Protein AF-A0A821RHJ8-F1 (afdb_monomer_lite)

Sequence (245 aa):
IKQLELPQCSIRGVELNIQFLALKCVNLEHNQLTNFSGLIHLPNLKILCLNYNRIESILYRPSRPRVDNRGKPIIENVDNRVVLENLEVLHLAYNNITDLIGLQLNKIPSLRSLFLQGNEITKIEGLEALRNLRELVLDKNKIRVITETSFFFQTNLVELHLEENRIRELSYFDRMIKLEKLFLGSNKVQEISEIEKLTPLICLGELSLINNPVSRKTIYRFFITYRLPQIQILDEQLITEEDRF

pLDDT: mean 92.44, std 10.2, range [47.5, 98.88]

Radius of gyration: 20.26 Å; chains: 1; bounding box: 67×27×54 Å

Structure (mmCIF, N/CA/C/O backbone):
data_AF-A0A821RHJ8-F1
#
_entry.id   AF-A0A821RHJ8-F1
#
loop_
_atom_site.group_PDB
_atom_site.id
_atom_site.type_symbol
_atom_site.label_atom_id
_atom_site.label_alt_id
_atom_site.label_comp_id
_atom_site.label_asym_id
_atom_site.label_entity_id
_atom_site.label_seq_id
_atom_site.pdbx_PDB_ins_code
_atom_site.Cartn_x
_atom_site.Cartn_y
_atom_site.Cartn_z
_atom_site.occupancy
_atom_site.B_iso_or_equiv
_atom_site.auth_seq_id
_atom_site.auth_comp_id
_atom_site.auth_asym_id
_atom_site.auth_atom_id
_atom_site.pdbx_PDB_model_num
ATOM 1 N N . ILE A 1 1 ? 1.676 7.547 -29.989 1.00 81.12 1 ILE A N 1
ATOM 2 C CA . ILE A 1 1 ? 0.884 6.642 -29.117 1.00 81.12 1 ILE A CA 1
ATOM 3 C C . ILE A 1 1 ? 0.980 7.140 -27.671 1.00 81.12 1 ILE A C 1
ATOM 5 O O . ILE A 1 1 ? 2.055 7.579 -27.283 1.00 81.12 1 ILE A O 1
ATOM 9 N N . LYS A 1 2 ? -0.131 7.174 -26.915 1.00 92.19 2 LYS A N 1
ATOM 10 C CA . LYS A 1 2 ? -0.164 7.643 -25.507 1.00 92.19 2 LYS A CA 1
ATOM 11 C C . LYS A 1 2 ? -0.354 6.511 -24.490 1.00 92.19 2 LYS A C 1
ATOM 13 O O . LYS A 1 2 ? -0.076 6.712 -23.312 1.00 92.19 2 LYS A O 1
ATOM 18 N N . GLN A 1 3 ? -0.828 5.355 -24.936 1.00 94.94 3 GLN A N 1
ATOM 19 C CA . GLN A 1 3 ? -1.100 4.183 -24.108 1.00 94.94 3 GLN A CA 1
ATOM 20 C C . GLN A 1 3 ? -0.581 2.953 -24.842 1.00 94.94 3 GLN A C 1
ATOM 22 O O . GLN A 1 3 ? -0.775 2.873 -26.053 1.00 94.94 3 GLN A O 1
ATOM 27 N N . LEU A 1 4 ? 0.082 2.044 -24.136 1.00 94.75 4 LEU A N 1
ATOM 28 C CA . LEU A 1 4 ? 0.572 0.774 -24.667 1.00 94.75 4 LEU A CA 1
ATOM 29 C C . LEU A 1 4 ? -0.050 -0.365 -23.861 1.00 94.75 4 LEU A C 1
ATOM 31 O O . LEU A 1 4 ? 0.140 -0.416 -22.651 1.00 94.75 4 LEU A O 1
ATOM 35 N N . GLU A 1 5 ? -0.741 -1.274 -24.541 1.00 96.25 5 GLU A N 1
ATOM 36 C CA . GLU A 1 5 ? -1.424 -2.420 -23.937 1.00 96.25 5 GLU A CA 1
ATOM 37 C C . GLU A 1 5 ? -0.809 -3.709 -24.486 1.00 96.25 5 GLU A C 1
ATOM 39 O O . GLU A 1 5 ? -0.948 -4.004 -25.674 1.00 96.25 5 GLU A O 1
ATOM 44 N N . LEU A 1 6 ? -0.098 -4.455 -23.640 1.00 94.19 6 LEU A N 1
ATOM 45 C CA . LEU A 1 6 ? 0.507 -5.748 -23.982 1.00 94.19 6 LEU A CA 1
ATOM 46 C C . LEU A 1 6 ? 0.298 -6.796 -22.864 1.00 94.19 6 LEU A C 1
ATOM 48 O O . LEU A 1 6 ? 1.273 -7.393 -22.385 1.00 94.19 6 LEU A O 1
ATOM 52 N N . PRO A 1 7 ? -0.948 -7.032 -22.407 1.00 94.38 7 PRO A N 1
ATOM 53 C CA . PRO A 1 7 ? -1.205 -8.050 -21.400 1.00 94.38 7 PRO A CA 1
ATOM 54 C C . PRO A 1 7 ? -1.029 -9.463 -21.975 1.00 94.38 7 PRO A C 1
ATOM 56 O O . PRO A 1 7 ? -1.243 -9.690 -23.167 1.00 94.38 7 PRO A O 1
ATOM 59 N N . GLN A 1 8 ? -0.667 -10.431 -21.128 1.00 94.38 8 GLN A N 1
ATOM 60 C CA . GLN A 1 8 ? -0.671 -11.870 -21.470 1.00 94.38 8 GLN A CA 1
ATOM 61 C C . GLN A 1 8 ? 0.219 -12.266 -22.666 1.00 94.38 8 GLN A C 1
ATOM 63 O O . GLN A 1 8 ? -0.003 -13.283 -23.321 1.00 94.38 8 GLN A O 1
ATOM 68 N N . CYS A 1 9 ? 1.273 -11.498 -22.939 1.00 94.06 9 CYS A N 1
ATOM 69 C CA . CYS A 1 9 ? 2.157 -11.702 -24.089 1.00 94.06 9 CYS A CA 1
ATOM 70 C C . CYS A 1 9 ? 3.394 -12.567 -23.773 1.00 94.06 9 CYS A C 1
ATOM 72 O O . CYS A 1 9 ? 4.264 -12.740 -24.624 1.00 94.06 9 CYS A O 1
ATOM 74 N N . SER A 1 10 ? 3.500 -13.117 -22.555 1.00 94.75 10 SER A N 1
ATOM 75 C CA . SER A 1 10 ? 4.669 -13.884 -22.081 1.00 94.75 10 SER A CA 1
ATOM 76 C C . SER A 1 10 ? 6.002 -13.116 -22.162 1.00 94.75 10 SER A C 1
ATOM 78 O O . SER A 1 10 ? 7.073 -13.715 -22.295 1.00 94.75 10 SER A O 1
ATOM 80 N N . ILE A 1 11 ? 5.947 -11.785 -22.061 1.00 94.00 11 ILE A N 1
ATOM 81 C CA . ILE A 1 11 ? 7.106 -10.891 -22.150 1.00 94.00 11 ILE A CA 1
ATOM 82 C C . ILE A 1 11 ? 8.024 -11.115 -20.941 1.00 94.00 11 ILE A C 1
ATOM 84 O O . ILE A 1 11 ? 7.567 -11.119 -19.801 1.00 94.00 11 ILE A O 1
ATOM 88 N N . ARG A 1 12 ? 9.330 -11.284 -21.185 1.00 93.50 12 ARG A N 1
ATOM 89 C CA . ARG A 1 12 ? 10.357 -11.468 -20.133 1.00 93.50 12 ARG A CA 1
ATOM 90 C C . ARG A 1 12 ? 11.238 -10.243 -19.902 1.00 93.50 12 ARG A C 1
ATOM 92 O O . ARG A 1 12 ? 11.881 -10.137 -18.864 1.00 93.50 12 ARG A O 1
ATOM 99 N N . GLY A 1 13 ? 11.259 -9.326 -20.860 1.00 90.50 13 GLY A N 1
ATOM 100 C CA . GLY A 1 13 ? 11.984 -8.067 -20.788 1.00 90.50 13 GLY A CA 1
ATOM 101 C C . GLY A 1 13 ? 11.319 -7.045 -21.695 1.00 90.50 13 GLY A C 1
ATOM 102 O O . GLY A 1 13 ? 10.695 -7.409 -22.691 1.00 90.50 13 GLY A O 1
ATOM 103 N N . VAL A 1 14 ? 11.432 -5.774 -21.332 1.00 89.69 14 VAL A N 1
ATOM 104 C CA . VAL A 1 14 ? 10.868 -4.668 -22.099 1.00 89.69 14 VAL A CA 1
ATOM 105 C C . VAL A 1 14 ? 11.940 -3.610 -22.296 1.00 89.69 14 VAL A C 1
ATOM 107 O O . VAL A 1 14 ? 12.555 -3.176 -21.328 1.00 89.69 14 VAL A O 1
ATOM 110 N N . GLU A 1 15 ? 12.153 -3.205 -23.545 1.00 89.25 15 GLU A N 1
ATOM 111 C CA . GLU A 1 15 ? 13.037 -2.105 -23.929 1.00 89.25 15 GLU A CA 1
ATOM 112 C C . GLU A 1 15 ? 12.283 -1.209 -24.910 1.00 89.25 15 GLU A C 1
ATOM 114 O O . GLU A 1 15 ? 12.017 -1.598 -26.049 1.00 89.25 15 GLU A O 1
ATOM 119 N N . LEU A 1 16 ? 11.890 -0.014 -24.459 1.00 86.38 16 LEU A N 1
ATOM 120 C CA . LEU A 1 16 ? 11.209 0.964 -25.307 1.00 86.38 16 LEU A CA 1
ATOM 121 C C . LEU A 1 16 ? 12.171 2.092 -25.679 1.00 86.38 16 LEU A C 1
ATOM 123 O O . LEU A 1 16 ? 12.843 2.673 -24.829 1.00 86.38 16 LEU A O 1
ATOM 127 N N . ASN A 1 17 ? 12.235 2.399 -26.973 1.00 79.75 17 ASN A N 1
ATOM 128 C CA . ASN A 1 17 ? 13.118 3.429 -27.513 1.00 79.75 17 ASN A CA 1
ATOM 129 C C . ASN A 1 17 ? 12.462 4.829 -27.502 1.00 79.75 17 ASN A C 1
ATOM 131 O O . ASN A 1 17 ? 11.319 5.025 -27.081 1.00 79.75 17 ASN A O 1
ATOM 135 N N . ILE A 1 18 ? 13.184 5.818 -28.034 1.00 77.50 18 ILE A N 1
ATOM 136 C CA . ILE A 1 18 ? 12.768 7.230 -28.100 1.00 77.50 18 ILE A CA 1
ATOM 137 C C . ILE A 1 18 ? 11.458 7.494 -28.869 1.00 77.50 18 ILE A C 1
ATOM 139 O O . ILE A 1 18 ? 10.901 8.584 -28.773 1.00 77.50 18 ILE A O 1
ATOM 143 N N . GLN A 1 19 ? 10.919 6.531 -29.621 1.00 85.25 19 GLN A N 1
ATOM 144 C CA . GLN A 1 19 ? 9.646 6.709 -30.333 1.00 85.25 19 GLN A CA 1
ATOM 145 C C . GLN A 1 19 ? 8.437 6.691 -29.380 1.00 85.25 19 GLN A C 1
ATOM 147 O O . GLN A 1 19 ? 7.341 7.121 -29.745 1.00 85.25 19 GLN A O 1
ATOM 152 N N . PHE A 1 20 ? 8.638 6.248 -28.136 1.00 88.38 20 PHE A N 1
ATOM 153 C CA . PHE A 1 20 ? 7.589 6.072 -27.134 1.00 88.38 20 PHE A CA 1
ATOM 154 C C . PHE A 1 20 ? 7.551 7.178 -26.067 1.00 88.38 20 PHE A C 1
ATOM 156 O O . PHE A 1 20 ? 6.817 7.060 -25.090 1.00 88.38 20 PHE A O 1
ATOM 163 N N . LEU A 1 21 ? 8.266 8.295 -26.258 1.00 90.00 21 LEU A N 1
ATOM 164 C CA . LEU A 1 21 ? 8.340 9.401 -25.282 1.00 90.00 21 LEU A CA 1
ATOM 165 C C . LEU A 1 21 ? 6.978 10.028 -24.931 1.00 90.00 21 LEU A C 1
ATOM 167 O O . LEU A 1 21 ? 6.843 10.666 -23.888 1.00 90.00 21 LEU A O 1
ATOM 171 N N . ALA A 1 22 ? 5.966 9.860 -25.787 1.00 93.50 22 ALA A N 1
ATOM 172 C CA . ALA A 1 22 ? 4.606 10.352 -25.562 1.00 93.50 22 ALA A CA 1
ATOM 173 C C . ALA A 1 22 ? 3.724 9.411 -24.713 1.00 93.50 22 ALA A C 1
ATOM 175 O O . ALA A 1 22 ? 2.574 9.767 -24.427 1.00 93.50 22 ALA A O 1
ATOM 176 N N . LEU A 1 23 ? 4.219 8.223 -24.338 1.00 95.81 23 LEU A N 1
ATOM 177 C CA . LEU A 1 23 ? 3.479 7.278 -23.503 1.00 95.81 23 LEU A CA 1
ATOM 178 C C . LEU A 1 23 ? 3.217 7.859 -22.113 1.00 95.81 23 LEU A C 1
ATOM 180 O O . LEU A 1 23 ? 4.099 8.431 -21.479 1.00 95.81 23 LEU A O 1
ATOM 184 N N . LYS A 1 24 ? 1.981 7.670 -21.655 1.00 96.94 24 LYS A N 1
ATOM 185 C CA . LYS A 1 24 ? 1.494 8.039 -20.324 1.00 96.94 24 LYS A CA 1
ATOM 186 C C . LYS A 1 24 ? 1.009 6.833 -19.530 1.00 96.94 24 LYS A C 1
ATOM 188 O O . LYS A 1 24 ? 1.090 6.860 -18.308 1.00 96.94 24 LYS A O 1
ATOM 193 N N . CYS A 1 25 ? 0.515 5.806 -20.215 1.00 97.69 25 CYS A N 1
ATOM 194 C CA . CYS A 1 25 ? 0.067 4.556 -19.614 1.00 97.69 25 CYS A CA 1
ATOM 195 C C . CYS A 1 25 ? 0.760 3.384 -20.306 1.00 97.69 25 CYS A C 1
ATOM 197 O O . CYS A 1 25 ? 0.839 3.362 -21.540 1.00 97.69 25 CYS A O 1
ATOM 199 N N . VAL A 1 26 ? 1.247 2.429 -19.524 1.00 97.50 26 VAL A N 1
ATOM 200 C CA . VAL A 1 26 ? 1.775 1.158 -20.018 1.00 97.50 26 VAL A CA 1
ATOM 201 C C . VAL A 1 26 ? 1.150 0.040 -19.199 1.00 97.50 26 VAL A C 1
ATOM 203 O O . VAL A 1 26 ? 1.321 -0.005 -17.982 1.00 97.50 26 VAL A O 1
ATOM 206 N N . ASN A 1 27 ? 0.464 -0.870 -19.877 1.00 97.81 27 ASN A N 1
ATOM 207 C CA . ASN A 1 27 ? -0.069 -2.086 -19.298 1.00 97.81 27 ASN A CA 1
ATOM 208 C C . ASN A 1 27 ? 0.721 -3.296 -19.803 1.00 97.81 27 ASN A C 1
ATOM 210 O O . ASN A 1 27 ? 0.732 -3.609 -20.996 1.00 97.81 27 ASN A O 1
ATOM 214 N N . LEU A 1 28 ? 1.389 -3.963 -18.868 1.00 97.25 28 LEU A N 1
ATOM 215 C CA . LEU A 1 28 ? 2.193 -5.163 -19.071 1.00 97.25 28 LEU A CA 1
ATOM 216 C C . LEU A 1 28 ? 1.756 -6.274 -18.106 1.00 97.25 28 LEU A C 1
ATOM 218 O O . LEU A 1 28 ? 2.570 -7.110 -17.705 1.00 97.25 28 LEU A O 1
ATOM 222 N N . GLU A 1 29 ? 0.481 -6.299 -17.725 1.00 97.69 29 GLU A N 1
ATOM 223 C CA . GLU A 1 29 ? -0.069 -7.317 -16.832 1.00 97.69 29 GLU A CA 1
ATOM 224 C C . GLU A 1 29 ? 0.050 -8.742 -17.395 1.00 97.69 29 GLU A C 1
ATOM 226 O O . GLU A 1 29 ? 0.074 -8.963 -18.608 1.00 97.69 29 GLU A O 1
ATOM 231 N N . HIS A 1 30 ? 0.101 -9.736 -16.506 1.00 97.81 30 HIS A N 1
ATOM 232 C CA . HIS A 1 30 ? 0.172 -11.156 -16.868 1.00 97.81 30 HIS A CA 1
ATOM 233 C C . HIS A 1 30 ? 1.347 -11.500 -17.802 1.00 97.81 30 HIS A C 1
ATOM 235 O O . HIS A 1 30 ? 1.208 -12.263 -18.761 1.00 97.81 30 HIS A O 1
ATOM 241 N N . ASN A 1 31 ? 2.520 -10.936 -17.531 1.00 97.50 31 ASN A N 1
ATOM 242 C CA . ASN A 1 31 ? 3.756 -11.265 -18.234 1.00 97.50 31 ASN A CA 1
ATOM 243 C C . ASN A 1 31 ? 4.731 -11.990 -17.287 1.00 97.50 31 ASN A C 1
ATOM 245 O O . ASN A 1 31 ? 4.344 -12.553 -16.267 1.00 97.50 31 ASN A O 1
ATOM 249 N N . GLN A 1 32 ? 6.001 -12.086 -17.669 1.00 96.56 32 GLN A N 1
ATOM 250 C CA . GLN A 1 32 ? 7.048 -12.783 -16.917 1.00 96.56 32 GLN A CA 1
ATOM 251 C C . GLN A 1 32 ? 8.224 -11.839 -16.625 1.00 96.56 32 GLN A C 1
ATOM 253 O O . GLN A 1 32 ? 9.380 -12.268 -16.601 1.00 96.56 32 GLN A O 1
ATOM 258 N N . LEU A 1 33 ? 7.939 -10.544 -16.459 1.00 95.56 33 LEU A N 1
ATOM 259 C CA . LEU A 1 33 ? 8.942 -9.529 -16.156 1.00 95.56 33 LEU A CA 1
ATOM 260 C C . LEU A 1 33 ? 9.466 -9.719 -14.733 1.00 95.56 33 LEU A C 1
ATOM 262 O O . LEU A 1 33 ? 8.682 -9.915 -13.807 1.00 95.56 33 LEU A O 1
ATOM 266 N N . THR A 1 34 ? 10.781 -9.598 -14.561 1.00 93.56 34 THR A N 1
ATOM 267 C CA . THR A 1 34 ? 11.428 -9.541 -13.236 1.00 93.56 34 THR A CA 1
ATOM 268 C C . THR A 1 34 ? 11.829 -8.128 -12.827 1.00 93.56 34 THR A C 1
ATOM 270 O O . THR A 1 34 ? 12.087 -7.848 -11.662 1.00 93.56 34 THR A O 1
ATOM 273 N N . ASN A 1 35 ? 11.880 -7.218 -13.795 1.00 92.62 35 ASN A N 1
ATOM 274 C CA . ASN A 1 35 ? 12.156 -5.802 -13.618 1.00 92.62 35 ASN A CA 1
ATOM 275 C C . ASN A 1 35 ? 11.563 -5.024 -14.800 1.00 92.62 35 ASN A C 1
ATOM 277 O O . ASN A 1 35 ? 11.142 -5.617 -15.796 1.00 92.62 35 ASN A O 1
ATOM 281 N N . PHE A 1 36 ? 11.568 -3.699 -14.710 1.00 93.69 36 PHE A N 1
ATOM 282 C CA . PHE A 1 36 ? 11.074 -2.811 -15.768 1.00 93.69 36 PHE A CA 1
ATOM 283 C C . PHE A 1 36 ? 12.088 -1.712 -16.113 1.00 93.69 36 PHE A C 1
ATOM 285 O O . PHE A 1 36 ? 11.733 -0.582 -16.453 1.00 93.69 36 PHE A O 1
ATOM 292 N N . SER A 1 37 ? 13.375 -2.063 -16.057 1.00 91.38 37 SER A N 1
ATOM 293 C CA . SER A 1 37 ? 14.486 -1.136 -16.291 1.00 91.38 37 SER A CA 1
ATOM 294 C C . SER A 1 37 ? 14.455 -0.481 -17.674 1.00 91.38 37 SER A C 1
ATOM 296 O O . SER A 1 37 ? 14.765 0.699 -17.787 1.00 91.38 37 SER A O 1
ATOM 298 N N . GLY A 1 38 ? 13.995 -1.170 -18.721 1.00 89.56 38 GLY A N 1
ATOM 299 C CA . GLY A 1 38 ? 13.888 -0.579 -20.060 1.00 89.56 38 GLY A CA 1
ATOM 300 C C . GLY A 1 38 ? 12.712 0.388 -20.255 1.00 89.56 38 GLY A C 1
ATOM 301 O O . GLY A 1 38 ? 12.513 0.878 -21.366 1.00 89.56 38 G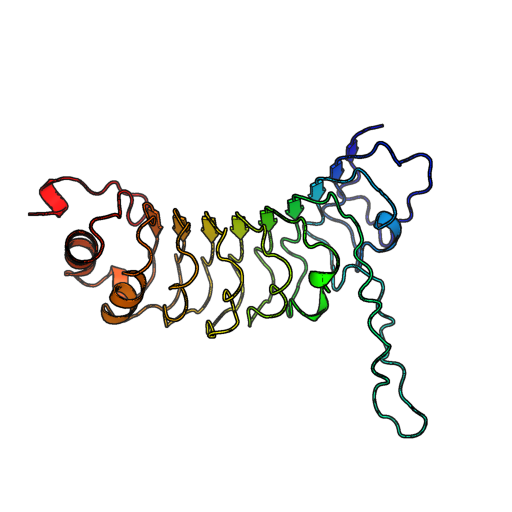LY A O 1
ATOM 302 N N . LEU A 1 39 ? 11.947 0.698 -19.197 1.00 92.50 39 LEU A N 1
ATOM 303 C CA . LEU A 1 39 ? 10.926 1.755 -19.192 1.00 92.50 39 LEU A CA 1
ATOM 304 C C . LEU A 1 39 ? 11.399 3.051 -18.519 1.00 92.50 39 LEU A C 1
ATOM 306 O O . LEU A 1 39 ? 10.746 4.080 -18.672 1.00 92.50 39 LEU A O 1
ATOM 310 N N . ILE A 1 40 ? 12.526 3.038 -17.796 1.00 90.38 40 ILE A N 1
ATOM 311 C CA . ILE A 1 40 ? 12.937 4.144 -16.907 1.00 90.38 40 ILE A CA 1
ATOM 312 C C . ILE A 1 40 ? 13.184 5.474 -17.629 1.00 90.38 40 ILE A C 1
ATOM 314 O O . ILE A 1 40 ? 13.182 6.532 -17.002 1.00 90.38 40 ILE A O 1
ATOM 318 N N . HIS A 1 41 ? 13.407 5.415 -18.943 1.00 87.62 41 HIS A N 1
ATOM 319 C CA . HIS A 1 41 ? 13.674 6.567 -19.799 1.00 87.62 41 HIS A CA 1
ATOM 320 C C . HIS A 1 41 ? 12.408 7.269 -20.300 1.00 87.62 41 HIS A C 1
ATOM 322 O O . HIS A 1 41 ? 12.529 8.283 -20.982 1.00 87.62 41 HIS A O 1
ATOM 328 N N . LEU A 1 42 ? 11.211 6.753 -20.001 1.00 91.56 42 LEU A N 1
ATOM 329 C CA . LEU A 1 42 ? 9.951 7.338 -20.455 1.00 91.56 42 LEU A CA 1
ATOM 330 C C . LEU A 1 42 ? 9.576 8.541 -19.574 1.00 91.56 42 LEU A C 1
ATOM 332 O O . LEU A 1 42 ? 9.124 8.354 -18.443 1.00 91.56 42 LEU A O 1
ATOM 336 N N . PRO A 1 43 ? 9.713 9.785 -20.070 1.00 90.81 43 PRO A N 1
ATOM 337 C CA . PRO A 1 43 ? 9.614 10.968 -19.221 1.00 90.81 43 PRO A CA 1
ATOM 338 C C . PRO A 1 43 ? 8.169 11.294 -18.831 1.00 90.81 43 PRO A C 1
ATOM 340 O O . PRO A 1 43 ? 7.943 11.954 -17.827 1.00 90.81 43 PRO A O 1
ATOM 343 N N . ASN A 1 44 ? 7.186 10.852 -19.620 1.00 93.94 44 ASN A N 1
ATOM 344 C CA . ASN A 1 44 ? 5.774 11.204 -19.450 1.00 93.94 44 ASN A CA 1
ATOM 345 C C . ASN A 1 44 ? 4.924 10.070 -18.863 1.00 93.94 44 ASN A C 1
ATOM 347 O O . ASN A 1 44 ? 3.700 10.216 -18.784 1.00 93.94 44 ASN A O 1
ATOM 351 N N . LEU A 1 45 ? 5.546 8.948 -18.486 1.00 96.19 45 LEU A N 1
ATOM 352 C CA . LEU A 1 45 ? 4.830 7.795 -17.958 1.00 96.19 45 LEU A CA 1
ATOM 353 C C . LEU A 1 45 ? 4.223 8.148 -16.597 1.00 96.19 45 LEU A C 1
ATOM 355 O O . LEU A 1 45 ? 4.944 8.534 -15.684 1.00 96.19 45 LEU A O 1
ATOM 359 N N . LYS A 1 46 ? 2.902 8.007 -16.483 1.00 97.75 46 LYS A N 1
ATOM 360 C CA . LYS A 1 46 ? 2.122 8.297 -15.273 1.00 97.75 46 LYS A CA 1
ATOM 361 C C . LYS A 1 46 ? 1.566 7.046 -14.615 1.00 97.75 46 LYS A C 1
ATOM 363 O O . LYS A 1 46 ? 1.497 6.996 -13.393 1.00 97.75 46 LYS A O 1
ATOM 368 N N . ILE A 1 47 ? 1.166 6.066 -15.421 1.00 98.50 47 ILE A N 1
ATOM 369 C CA . ILE A 1 47 ? 0.513 4.838 -14.968 1.00 98.50 47 ILE A CA 1
ATOM 370 C C . ILE A 1 47 ? 1.277 3.646 -15.535 1.00 98.50 47 ILE A C 1
ATOM 372 O O . ILE A 1 47 ? 1.524 3.581 -16.744 1.00 98.50 47 ILE A O 1
ATOM 376 N N . LEU A 1 48 ? 1.642 2.714 -14.659 1.00 98.25 48 LEU A N 1
ATOM 377 C CA . LEU A 1 48 ? 2.313 1.474 -15.024 1.00 98.25 48 LEU A CA 1
ATOM 378 C C . LEU A 1 48 ? 1.615 0.288 -14.357 1.00 98.25 48 LEU A C 1
ATOM 380 O O . LEU A 1 48 ? 1.613 0.172 -13.129 1.00 98.25 48 LEU A O 1
ATOM 384 N N . CYS A 1 49 ? 1.046 -0.599 -15.172 1.00 98.50 49 CYS A N 1
ATOM 385 C CA . CYS A 1 49 ? 0.387 -1.814 -14.707 1.00 98.50 49 CYS A CA 1
ATOM 386 C C . CYS A 1 49 ? 1.290 -3.028 -14.941 1.00 98.50 49 CYS A C 1
ATOM 388 O O . CYS A 1 49 ? 1.618 -3.361 -16.080 1.00 98.50 49 CYS A O 1
ATOM 390 N N . LEU A 1 50 ? 1.706 -3.677 -13.854 1.00 98.06 50 LEU A N 1
ATOM 391 C CA . LEU A 1 50 ? 2.614 -4.829 -13.844 1.00 98.06 50 LEU A CA 1
ATOM 392 C C . LEU A 1 50 ? 2.056 -5.981 -12.994 1.00 98.06 50 LEU A C 1
ATOM 394 O O . LEU A 1 50 ? 2.813 -6.838 -12.535 1.00 98.06 50 LEU A O 1
ATOM 398 N N . ASN A 1 51 ? 0.740 -6.031 -12.784 1.00 98.25 51 ASN A N 1
ATOM 399 C CA . ASN A 1 51 ? 0.108 -7.118 -12.038 1.00 98.25 51 ASN A CA 1
ATOM 400 C C . ASN A 1 51 ? 0.424 -8.479 -12.670 1.00 98.25 51 ASN A C 1
ATOM 402 O O . ASN A 1 51 ? 0.582 -8.583 -13.890 1.00 98.25 51 ASN A O 1
ATOM 406 N N . TYR A 1 52 ? 0.504 -9.526 -11.850 1.00 98.25 52 TYR A N 1
ATOM 407 C CA . TYR A 1 52 ? 0.756 -10.895 -12.314 1.00 98.25 52 TYR A CA 1
ATOM 408 C C . TYR A 1 52 ? 2.048 -11.030 -13.144 1.00 98.25 52 TYR A C 1
ATOM 410 O O . TYR A 1 52 ? 2.053 -11.646 -14.211 1.00 98.25 52 TYR A O 1
ATOM 418 N N . ASN A 1 53 ? 3.137 -10.427 -12.667 1.00 97.44 53 ASN A N 1
ATOM 419 C CA . ASN A 1 53 ? 4.499 -10.623 -13.174 1.00 97.44 53 ASN A CA 1
ATOM 420 C C . ASN A 1 53 ? 5.358 -11.302 -12.085 1.00 97.44 53 ASN A C 1
ATOM 422 O O . ASN A 1 53 ? 4.835 -12.005 -11.222 1.00 97.44 53 ASN A O 1
ATOM 426 N N . ARG A 1 54 ? 6.684 -11.144 -12.139 1.00 95.94 54 ARG A N 1
ATOM 427 C CA . ARG A 1 54 ? 7.639 -11.613 -11.122 1.00 95.94 54 ARG A CA 1
ATOM 428 C C . ARG A 1 54 ? 8.582 -10.482 -10.710 1.00 95.94 54 ARG A C 1
ATOM 430 O O . ARG A 1 54 ? 9.784 -10.700 -10.595 1.00 95.94 54 ARG A O 1
ATOM 437 N N . ILE A 1 55 ? 8.065 -9.255 -10.613 1.00 95.38 55 ILE A N 1
ATOM 438 C CA . ILE A 1 55 ? 8.875 -8.054 -10.394 1.00 95.38 55 ILE A CA 1
ATOM 439 C C . ILE A 1 55 ? 9.582 -8.127 -9.039 1.00 95.38 55 ILE A C 1
ATOM 441 O O . ILE A 1 55 ? 8.946 -8.131 -7.991 1.00 95.38 55 ILE A O 1
ATOM 445 N N . GLU A 1 56 ? 10.910 -8.107 -9.081 1.00 90.88 56 GLU A N 1
ATOM 446 C CA . GLU A 1 56 ? 11.783 -8.074 -7.906 1.00 90.88 56 GLU A CA 1
ATOM 447 C C . GLU A 1 56 ? 12.338 -6.665 -7.655 1.00 90.88 56 GLU A C 1
ATOM 449 O O . GLU A 1 56 ? 12.602 -6.293 -6.511 1.00 90.88 56 GLU A O 1
ATOM 454 N N . SER A 1 57 ? 12.515 -5.865 -8.713 1.00 90.38 57 SER A N 1
ATOM 455 C CA . SER A 1 57 ? 13.080 -4.516 -8.617 1.00 90.38 57 SER A CA 1
ATOM 456 C C . SER A 1 57 ? 12.775 -3.628 -9.824 1.00 90.38 57 SER A C 1
ATOM 458 O O . SER A 1 57 ? 12.512 -4.113 -10.922 1.00 90.38 57 SER A O 1
ATOM 460 N N . ILE A 1 58 ? 12.848 -2.302 -9.639 1.00 89.12 58 ILE A N 1
ATOM 461 C CA . ILE A 1 58 ? 12.761 -1.332 -10.749 1.00 89.12 58 ILE A CA 1
ATOM 462 C C . ILE A 1 58 ? 13.884 -1.582 -11.762 1.00 89.12 58 ILE A C 1
ATOM 464 O O . ILE A 1 58 ? 13.647 -1.671 -12.967 1.00 89.12 58 ILE A O 1
ATOM 468 N N . LEU A 1 59 ? 15.120 -1.694 -11.266 1.00 84.81 59 LEU A N 1
ATOM 469 C CA . LEU A 1 59 ? 16.306 -1.935 -12.084 1.00 84.81 59 LEU A CA 1
ATOM 470 C C . LEU A 1 59 ? 16.642 -3.420 -12.136 1.00 84.81 59 LEU A C 1
ATOM 472 O O . LEU A 1 59 ? 16.358 -4.151 -11.193 1.00 84.81 59 LEU A O 1
ATOM 476 N N . TYR A 1 60 ? 17.292 -3.868 -13.208 1.00 74.56 60 TYR A N 1
ATOM 477 C CA . TYR A 1 60 ? 17.848 -5.216 -13.245 1.00 74.56 60 TYR A CA 1
ATOM 478 C C . TYR A 1 60 ? 18.890 -5.384 -12.130 1.00 74.56 60 TYR A C 1
ATOM 480 O O . TYR A 1 60 ? 19.872 -4.641 -12.078 1.00 74.56 60 TYR A O 1
ATOM 488 N N . ARG A 1 61 ? 18.690 -6.374 -11.254 1.00 66.06 61 ARG A N 1
ATOM 489 C CA . ARG A 1 61 ? 19.718 -6.841 -10.323 1.00 66.06 61 ARG A CA 1
ATOM 490 C C . ARG A 1 61 ? 20.322 -8.129 -10.881 1.00 66.06 61 ARG A C 1
ATOM 492 O O . ARG A 1 61 ? 19.583 -9.090 -11.090 1.00 66.06 61 ARG A O 1
ATOM 499 N N . PRO A 1 62 ? 21.642 -8.199 -11.125 1.00 54.59 62 PRO A N 1
ATOM 500 C CA . PRO A 1 62 ? 22.260 -9.473 -11.450 1.00 54.59 62 PRO A CA 1
ATOM 501 C C . PRO A 1 62 ? 22.050 -10.438 -10.277 1.00 54.59 62 PRO A C 1
ATOM 503 O O . PRO A 1 62 ? 22.310 -10.094 -9.127 1.00 54.59 62 PRO A O 1
ATOM 506 N N . SER A 1 63 ? 21.602 -11.663 -10.564 1.00 50.78 63 SER A N 1
ATOM 507 C CA . SER A 1 63 ? 21.211 -12.676 -9.565 1.00 50.78 63 SER A CA 1
ATOM 508 C C . SER A 1 63 ? 22.335 -13.111 -8.609 1.00 50.78 63 SER A C 1
ATOM 510 O O . SER A 1 63 ? 22.109 -13.917 -7.710 1.00 50.78 63 SER A O 1
ATOM 512 N N . ARG A 1 64 ? 23.562 -12.614 -8.800 1.00 57.88 64 ARG A N 1
ATOM 513 C CA . ARG A 1 64 ? 24.695 -12.809 -7.895 1.00 57.88 64 ARG A CA 1
ATOM 514 C C . ARG A 1 64 ? 25.195 -11.442 -7.431 1.00 57.88 64 ARG A C 1
ATOM 516 O O . ARG A 1 64 ? 25.644 -10.672 -8.285 1.00 57.88 64 ARG A O 1
ATOM 523 N N . PRO A 1 65 ? 25.179 -11.153 -6.116 1.00 58.56 65 PRO A N 1
ATOM 524 C CA . PRO A 1 65 ? 25.886 -10.002 -5.577 1.00 58.56 65 PRO A CA 1
ATOM 525 C C . PRO A 1 65 ? 27.339 -10.093 -6.033 1.00 58.56 65 PRO A C 1
ATOM 527 O O . PRO A 1 65 ? 27.986 -11.126 -5.835 1.00 58.56 65 PRO A O 1
ATOM 530 N N . ARG A 1 66 ? 27.858 -9.043 -6.673 1.00 60.19 66 ARG A N 1
ATOM 531 C CA . ARG A 1 66 ? 29.299 -8.950 -6.900 1.00 60.19 66 ARG A CA 1
ATOM 532 C C . ARG A 1 66 ? 29.965 -8.990 -5.535 1.00 60.19 66 ARG A C 1
ATOM 534 O O . ARG A 1 66 ? 29.608 -8.214 -4.660 1.00 60.19 66 ARG A O 1
ATOM 541 N N . VAL A 1 67 ? 30.870 -9.934 -5.336 1.00 72.44 67 VAL A N 1
ATOM 542 C CA . VAL A 1 67 ? 31.627 -10.062 -4.094 1.00 72.44 67 VAL A CA 1
ATOM 543 C C . VAL A 1 67 ? 33.021 -9.481 -4.289 1.00 72.44 67 VAL A C 1
ATOM 545 O O . VAL A 1 67 ? 33.575 -9.559 -5.386 1.00 72.44 67 VAL A O 1
ATOM 548 N N . ASP A 1 68 ? 33.576 -8.864 -3.249 1.00 73.50 68 ASP A N 1
ATOM 549 C CA . ASP A 1 68 ? 34.967 -8.432 -3.242 1.00 73.50 68 ASP A CA 1
ATOM 550 C C . ASP A 1 68 ? 35.888 -9.663 -3.277 1.00 73.50 68 ASP A C 1
ATOM 552 O O . ASP A 1 68 ? 35.448 -10.809 -3.136 1.00 73.50 68 ASP A O 1
ATOM 556 N N . ASN A 1 69 ? 37.196 -9.441 -3.416 1.00 76.81 69 ASN A N 1
ATOM 557 C CA . ASN A 1 69 ? 38.194 -10.518 -3.410 1.00 76.81 69 ASN A CA 1
ATOM 558 C C . ASN A 1 69 ? 38.205 -11.347 -2.100 1.00 76.81 69 ASN A C 1
ATOM 560 O O . ASN A 1 69 ? 38.972 -12.299 -1.988 1.00 76.81 69 ASN A O 1
ATOM 564 N N . ARG A 1 70 ? 37.388 -10.983 -1.099 1.00 82.12 70 ARG A N 1
ATOM 565 C CA . ARG A 1 70 ? 37.223 -11.654 0.197 1.00 82.12 70 ARG A CA 1
ATOM 566 C C . ARG A 1 70 ? 35.833 -12.283 0.364 1.00 82.12 70 ARG A C 1
ATOM 568 O O . ARG A 1 70 ? 35.493 -12.697 1.470 1.00 82.12 70 ARG A O 1
ATOM 575 N N . GLY A 1 71 ? 35.026 -12.357 -0.696 1.00 73.25 71 GLY A N 1
ATOM 576 C CA . GLY A 1 71 ? 33.692 -12.958 -0.652 1.00 73.25 71 GLY A CA 1
ATOM 577 C C . GLY A 1 71 ? 32.629 -12.092 0.033 1.00 73.25 71 GLY A C 1
ATOM 578 O O . GLY A 1 71 ? 31.516 -12.571 0.250 1.00 73.25 71 GLY A O 1
ATOM 579 N N . LYS A 1 72 ? 32.928 -10.831 0.380 1.00 71.81 72 LYS A N 1
ATOM 580 C CA . LYS A 1 72 ? 31.925 -9.910 0.927 1.00 71.81 72 LYS A CA 1
ATOM 581 C C . LYS A 1 72 ? 31.125 -9.284 -0.208 1.00 71.81 72 LYS A C 1
ATOM 583 O O . LYS A 1 72 ? 31.740 -8.838 -1.172 1.00 71.81 72 LYS A O 1
ATOM 588 N N . PRO A 1 73 ? 29.791 -9.188 -0.106 1.00 60.44 73 PRO A N 1
ATOM 589 C CA . PRO A 1 73 ? 29.003 -8.470 -1.097 1.00 60.44 73 PRO A CA 1
ATOM 590 C C . PRO A 1 73 ? 29.517 -7.030 -1.209 1.00 60.44 73 PRO A C 1
ATOM 592 O O . PRO A 1 73 ? 29.597 -6.301 -0.219 1.00 60.44 73 PRO A O 1
ATOM 595 N N . ILE A 1 74 ? 29.899 -6.642 -2.421 1.00 61.41 74 ILE A N 1
ATOM 596 C CA . ILE A 1 74 ? 30.176 -5.260 -2.776 1.00 61.41 74 ILE A CA 1
ATOM 597 C C . ILE A 1 74 ? 28.829 -4.559 -2.714 1.00 61.41 74 ILE A C 1
ATOM 599 O O . ILE A 1 74 ? 27.908 -4.883 -3.464 1.00 61.41 74 ILE A O 1
ATOM 603 N N . ILE A 1 75 ? 28.716 -3.607 -1.794 1.00 58.12 75 ILE A N 1
ATOM 604 C CA . ILE A 1 75 ? 27.635 -2.633 -1.813 1.00 58.12 75 ILE A CA 1
ATOM 605 C C . ILE A 1 75 ? 27.921 -1.768 -3.039 1.00 58.12 75 ILE A C 1
ATOM 607 O O . ILE A 1 75 ? 28.709 -0.825 -2.974 1.00 58.12 75 ILE A O 1
ATOM 611 N N . GLU A 1 76 ? 27.382 -2.159 -4.195 1.00 55.53 76 GLU A N 1
ATOM 612 C CA . GLU A 1 76 ? 27.389 -1.286 -5.362 1.00 55.53 76 GLU A CA 1
ATOM 613 C C . GLU A 1 76 ? 26.717 0.009 -4.918 1.00 55.53 76 GLU A C 1
ATOM 615 O O . GLU A 1 76 ? 25.627 -0.038 -4.346 1.00 55.53 76 GLU A O 1
ATOM 620 N N . ASN A 1 77 ? 27.405 1.143 -5.101 1.00 47.50 77 ASN A N 1
ATOM 621 C CA . ASN A 1 77 ? 26.821 2.461 -4.888 1.00 47.50 77 ASN A CA 1
ATOM 622 C C . ASN A 1 77 ? 25.485 2.464 -5.625 1.00 47.50 77 ASN A C 1
ATOM 624 O O . ASN A 1 77 ? 25.460 2.480 -6.856 1.00 47.50 77 ASN A O 1
ATOM 628 N N . VAL A 1 78 ? 24.392 2.356 -4.868 1.00 56.12 78 VAL A N 1
ATOM 629 C CA . VAL A 1 78 ? 23.049 2.365 -5.425 1.00 56.12 78 VAL A CA 1
ATOM 630 C C . VAL A 1 78 ? 22.916 3.758 -5.992 1.00 56.12 78 VAL A C 1
ATOM 632 O O . VAL A 1 78 ? 22.802 4.719 -5.236 1.00 56.12 78 VAL A O 1
ATOM 635 N N . ASP A 1 79 ? 23.050 3.870 -7.312 1.00 62.78 79 ASP A N 1
ATOM 636 C CA . ASP A 1 79 ? 22.834 5.115 -8.026 1.00 62.78 79 ASP A CA 1
ATOM 637 C C . ASP A 1 79 ? 21.499 5.675 -7.527 1.00 62.78 79 ASP A C 1
ATOM 639 O O . ASP A 1 79 ? 20.450 5.089 -7.785 1.00 62.78 79 ASP A O 1
ATOM 643 N N . ASN A 1 80 ? 21.528 6.744 -6.730 1.00 67.12 80 ASN A N 1
ATOM 644 C CA . ASN A 1 80 ? 20.328 7.339 -6.139 1.00 67.12 80 ASN A CA 1
ATOM 645 C C . ASN A 1 80 ? 19.568 8.193 -7.158 1.00 67.12 80 ASN A C 1
ATOM 647 O O . ASN A 1 80 ? 18.668 8.949 -6.795 1.00 67.12 80 ASN A O 1
ATOM 651 N N . ARG A 1 81 ? 19.915 8.071 -8.443 1.00 85.44 81 ARG A N 1
ATOM 652 C CA . ARG A 1 81 ? 19.187 8.692 -9.531 1.00 85.44 81 ARG A CA 1
ATOM 653 C C . ARG A 1 81 ? 17.711 8.318 -9.479 1.00 85.44 81 ARG A C 1
ATOM 655 O O . ARG A 1 81 ? 17.335 7.140 -9.511 1.00 85.44 81 ARG A O 1
ATOM 662 N N . VAL A 1 82 ? 16.909 9.373 -9.444 1.00 87.94 82 VAL A N 1
ATOM 663 C CA . VAL A 1 82 ? 15.470 9.331 -9.655 1.00 87.94 82 VAL A CA 1
ATOM 664 C C . VAL A 1 82 ? 15.207 8.969 -11.116 1.00 87.94 82 VAL A C 1
ATOM 666 O O . VAL A 1 82 ? 15.888 9.439 -12.030 1.00 87.94 82 VAL A O 1
ATOM 669 N N . VAL A 1 83 ? 14.238 8.091 -11.331 1.00 91.06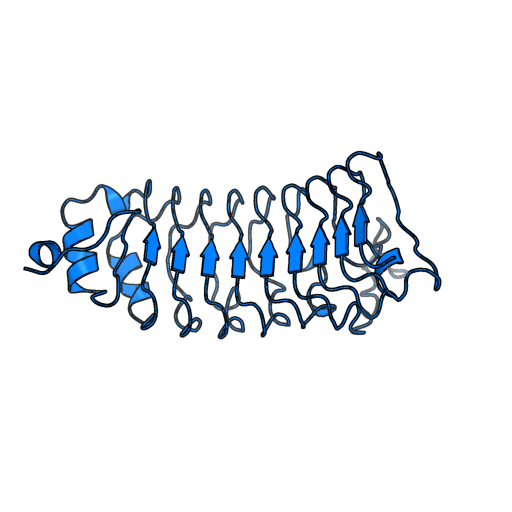 83 VAL A N 1
ATOM 670 C CA . VAL A 1 83 ? 13.744 7.684 -12.647 1.00 91.06 83 VAL A CA 1
ATOM 671 C C . VAL A 1 83 ? 12.230 7.820 -12.663 1.00 91.06 83 VAL A C 1
ATOM 673 O O . VAL A 1 83 ? 11.624 7.923 -11.602 1.00 91.06 83 VAL A O 1
ATOM 676 N N . LEU A 1 84 ? 11.613 7.805 -13.849 1.00 91.62 84 LEU A N 1
ATOM 677 C CA . LEU A 1 84 ? 10.151 7.870 -13.978 1.00 91.62 84 LEU A CA 1
ATOM 678 C C . LEU A 1 84 ? 9.542 8.981 -13.096 1.00 91.62 84 LEU A C 1
ATOM 680 O O . LEU A 1 84 ? 8.599 8.752 -12.344 1.00 91.62 84 LEU A O 1
ATOM 684 N N . GLU A 1 85 ? 10.113 10.188 -13.168 1.00 91.38 85 GLU A N 1
ATOM 685 C CA . GLU A 1 85 ? 9.805 11.320 -12.275 1.00 91.38 85 GLU A CA 1
ATOM 686 C C . GLU A 1 85 ? 8.325 11.725 -12.264 1.00 91.38 85 GLU A C 1
ATOM 688 O O . GLU A 1 85 ? 7.875 12.382 -11.331 1.00 91.38 85 GLU A O 1
ATOM 693 N N . ASN A 1 86 ? 7.562 11.328 -13.284 1.00 95.31 86 ASN A N 1
ATOM 694 C CA . ASN A 1 86 ? 6.139 11.624 -13.422 1.00 95.31 86 ASN A CA 1
ATOM 695 C C . ASN A 1 86 ? 5.229 10.417 -13.151 1.00 95.31 86 ASN A C 1
ATOM 697 O O . ASN A 1 86 ? 4.021 10.521 -13.366 1.00 95.31 86 ASN A O 1
ATOM 701 N N . LEU A 1 87 ? 5.777 9.284 -12.695 1.00 97.81 87 LEU A N 1
ATOM 702 C CA . LEU A 1 87 ? 4.981 8.105 -12.373 1.00 97.81 87 LEU A CA 1
ATOM 703 C C . LEU A 1 87 ? 4.168 8.367 -11.105 1.00 97.81 87 LEU A C 1
ATOM 705 O O . LEU A 1 87 ? 4.715 8.602 -10.030 1.00 97.81 87 LEU A O 1
ATOM 709 N N . GLU A 1 88 ? 2.849 8.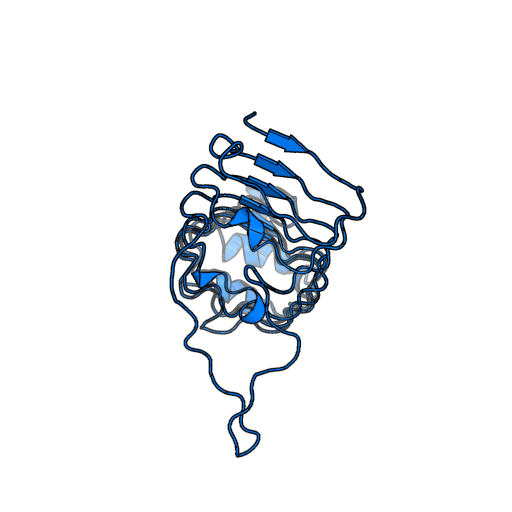320 -11.254 1.00 98.50 88 GLU A N 1
ATOM 710 C CA . GLU A 1 88 ? 1.877 8.613 -10.203 1.00 98.50 88 GLU A CA 1
ATOM 711 C C . GLU A 1 88 ? 1.211 7.328 -9.694 1.00 98.50 88 GLU A C 1
ATOM 713 O O . GLU A 1 88 ? 0.898 7.238 -8.508 1.00 98.50 88 GLU A O 1
ATOM 718 N N . VAL A 1 89 ? 1.020 6.331 -10.564 1.00 98.81 89 VAL A N 1
ATOM 719 C CA . VAL A 1 89 ? 0.304 5.089 -10.252 1.00 98.81 89 VAL A CA 1
ATOM 720 C C . VAL A 1 89 ? 1.127 3.878 -10.675 1.00 98.81 89 VAL A C 1
ATOM 722 O O . VAL A 1 89 ? 1.543 3.768 -11.833 1.00 98.81 89 VAL A O 1
ATOM 725 N N . LEU A 1 90 ? 1.330 2.952 -9.739 1.00 98.69 90 LEU A N 1
ATOM 726 C CA . LEU A 1 90 ? 2.063 1.711 -9.969 1.00 98.69 90 LEU A CA 1
ATOM 727 C C . LEU A 1 90 ? 1.279 0.512 -9.432 1.00 98.69 90 LEU A C 1
ATOM 729 O O . LEU A 1 90 ? 1.028 0.414 -8.229 1.00 98.69 90 LEU A O 1
ATOM 733 N N . HIS A 1 91 ? 0.938 -0.416 -10.328 1.00 98.75 91 HIS A N 1
ATOM 734 C CA . HIS A 1 91 ? 0.304 -1.679 -9.963 1.00 98.75 91 HIS A CA 1
ATOM 735 C C . HIS A 1 91 ? 1.310 -2.831 -9.993 1.00 98.75 91 HIS A C 1
ATOM 737 O O . HIS A 1 91 ? 1.873 -3.142 -11.042 1.00 98.75 91 HIS A O 1
ATOM 743 N N . LEU A 1 92 ? 1.526 -3.459 -8.838 1.00 98.56 92 LEU A N 1
ATOM 744 C CA . LEU A 1 92 ? 2.453 -4.570 -8.603 1.00 98.56 92 LEU A CA 1
ATOM 745 C C . LEU A 1 92 ? 1.767 -5.739 -7.874 1.00 98.56 92 LEU A C 1
ATOM 747 O O . LEU A 1 92 ? 2.423 -6.538 -7.200 1.00 98.56 92 LEU A O 1
ATOM 751 N N . ALA A 1 93 ? 0.449 -5.873 -8.003 1.00 98.50 93 ALA A N 1
ATOM 752 C CA . ALA A 1 93 ? -0.289 -6.963 -7.383 1.00 98.50 93 ALA A CA 1
ATOM 753 C C . ALA A 1 93 ? 0.180 -8.326 -7.918 1.00 98.50 93 ALA A C 1
ATOM 755 O O . ALA A 1 93 ? 0.505 -8.459 -9.101 1.00 98.50 93 ALA A O 1
ATOM 756 N N . TYR A 1 94 ? 0.200 -9.345 -7.059 1.00 98.38 94 TYR A N 1
ATOM 757 C CA . TYR A 1 94 ? 0.534 -10.724 -7.440 1.00 98.38 94 TYR A CA 1
ATOM 758 C C . TYR A 1 94 ? 1.896 -10.875 -8.153 1.00 98.38 94 TYR A C 1
ATOM 760 O O . TYR A 1 94 ? 1.978 -11.476 -9.221 1.00 98.38 94 TYR A O 1
ATOM 768 N N . ASN A 1 95 ? 2.966 -10.320 -7.570 1.00 97.69 95 ASN A N 1
ATOM 769 C CA . ASN A 1 95 ? 4.344 -10.382 -8.087 1.00 97.69 95 ASN A CA 1
ATOM 770 C C . ASN A 1 95 ? 5.310 -11.209 -7.216 1.00 97.69 95 ASN A C 1
ATOM 772 O O . ASN A 1 95 ? 6.511 -11.222 -7.474 1.00 97.69 95 ASN A O 1
ATOM 776 N N . ASN A 1 96 ? 4.807 -11.888 -6.178 1.00 96.94 96 ASN A N 1
ATOM 777 C CA . ASN A 1 96 ? 5.611 -12.629 -5.194 1.00 96.94 96 ASN A CA 1
ATOM 778 C C . ASN A 1 96 ? 6.642 -11.764 -4.437 1.00 96.94 96 ASN A C 1
ATOM 780 O O . ASN A 1 96 ? 7.653 -12.278 -3.958 1.00 96.94 96 ASN A O 1
ATOM 784 N N . ILE A 1 97 ? 6.385 -10.463 -4.292 1.00 96.44 97 ILE A N 1
ATOM 785 C CA . ILE A 1 97 ? 7.287 -9.529 -3.607 1.00 96.44 97 ILE A CA 1
ATOM 786 C C . ILE A 1 97 ? 7.327 -9.859 -2.112 1.00 96.44 97 ILE A C 1
ATOM 788 O O . ILE A 1 97 ? 6.287 -9.881 -1.460 1.00 96.44 97 ILE A O 1
ATOM 792 N N . THR A 1 98 ? 8.518 -10.075 -1.552 1.00 94.62 98 THR A N 1
ATOM 793 C CA . THR A 1 98 ? 8.704 -10.340 -0.111 1.00 94.62 98 THR A CA 1
ATOM 794 C C . THR A 1 98 ? 9.254 -9.146 0.667 1.00 94.62 98 THR A C 1
ATOM 796 O O . THR A 1 98 ? 9.032 -9.043 1.875 1.00 94.62 98 THR A O 1
ATOM 799 N N . ASP A 1 99 ? 9.997 -8.274 -0.017 1.00 90.25 99 ASP A N 1
ATOM 800 C CA . ASP A 1 99 ? 10.713 -7.133 0.553 1.00 90.25 99 ASP A CA 1
ATOM 801 C C . ASP A 1 99 ? 10.596 -5.908 -0.364 1.00 90.25 99 ASP A C 1
ATOM 803 O O . ASP A 1 99 ? 10.882 -5.970 -1.561 1.00 90.25 99 ASP A O 1
ATOM 807 N N . LEU A 1 100 ? 10.187 -4.787 0.221 1.00 93.56 100 LEU A N 1
ATOM 808 C CA . LEU A 1 100 ? 9.999 -3.512 -0.463 1.00 93.56 100 LEU A CA 1
ATOM 809 C C . LEU A 1 100 ? 11.318 -2.739 -0.636 1.00 93.56 100 LEU A C 1
ATOM 811 O O . LEU A 1 100 ? 11.447 -1.974 -1.594 1.00 93.56 100 LEU A O 1
ATOM 815 N N . ILE A 1 101 ? 12.333 -2.982 0.205 1.00 91.81 101 ILE A N 1
ATOM 816 C CA . ILE A 1 101 ? 13.676 -2.399 0.029 1.00 91.81 101 ILE A CA 1
ATOM 817 C C . ILE A 1 101 ? 14.287 -2.906 -1.286 1.00 91.81 101 ILE A C 1
ATOM 819 O O . ILE A 1 101 ? 14.897 -2.146 -2.050 1.00 91.81 101 ILE A O 1
ATOM 823 N N . GLY A 1 102 ? 14.075 -4.191 -1.589 1.00 88.56 102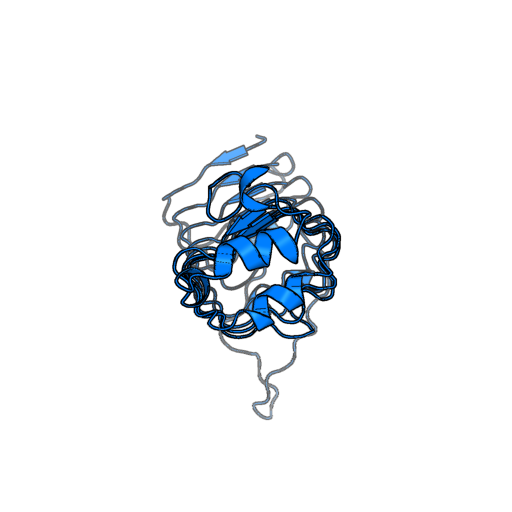 GLY A N 1
ATOM 824 C CA . GLY A 1 102 ? 14.421 -4.821 -2.862 1.00 88.56 102 GLY A CA 1
ATOM 825 C C . GLY A 1 102 ? 13.908 -4.065 -4.092 1.00 88.56 102 GLY A C 1
ATOM 826 O O . GLY A 1 102 ? 14.662 -3.906 -5.056 1.00 88.56 102 GLY A O 1
ATOM 827 N N . LEU A 1 103 ? 12.694 -3.506 -4.018 1.00 91.69 103 LEU A N 1
ATOM 828 C CA . LEU A 1 103 ? 12.058 -2.813 -5.140 1.00 91.69 103 LEU A CA 1
ATOM 829 C C . LEU A 1 103 ? 12.763 -1.513 -5.545 1.00 91.69 103 LEU A C 1
ATOM 831 O O . LEU A 1 103 ? 12.683 -1.128 -6.711 1.00 91.69 103 LEU A O 1
ATOM 835 N N . GLN A 1 104 ? 13.478 -0.862 -4.620 1.00 91.69 104 GLN A N 1
ATOM 836 C CA . GLN A 1 104 ? 14.130 0.444 -4.823 1.00 91.69 104 GLN A CA 1
ATOM 837 C C . GLN A 1 104 ? 13.145 1.584 -5.130 1.00 91.69 104 GLN A C 1
ATOM 839 O O . GLN A 1 104 ? 13.414 2.452 -5.963 1.00 91.69 104 GLN A O 1
ATOM 844 N N . LEU A 1 105 ? 12.004 1.616 -4.432 1.00 93.62 105 LEU A N 1
ATOM 845 C CA . LEU A 1 105 ? 10.962 2.642 -4.605 1.00 93.62 105 LEU A CA 1
ATOM 846 C C . LEU A 1 105 ? 11.469 4.078 -4.372 1.00 93.62 105 LEU A C 1
ATOM 848 O O . LEU A 1 105 ? 10.861 5.032 -4.854 1.00 93.62 105 LEU A O 1
ATOM 852 N N . ASN A 1 106 ? 12.631 4.247 -3.732 1.00 92.19 106 ASN A N 1
ATOM 853 C CA . ASN A 1 106 ? 13.319 5.533 -3.607 1.00 92.19 106 ASN A CA 1
ATOM 854 C C . ASN A 1 106 ? 13.634 6.222 -4.941 1.00 92.19 106 ASN A C 1
ATOM 856 O O . ASN A 1 106 ? 13.837 7.434 -4.970 1.00 92.19 106 ASN A O 1
ATOM 860 N N . LYS A 1 107 ? 13.633 5.473 -6.044 1.00 91.88 107 LYS A N 1
ATOM 861 C CA . LYS A 1 107 ? 13.855 6.003 -7.389 1.00 91.88 107 LYS A CA 1
ATOM 862 C C . LYS A 1 107 ? 12.621 6.654 -8.012 1.00 91.88 107 LYS A C 1
ATOM 864 O O . LYS A 1 107 ? 12.788 7.326 -9.018 1.00 91.88 107 LYS A O 1
ATOM 869 N N . ILE A 1 108 ? 11.423 6.474 -7.449 1.00 95.19 108 ILE A N 1
ATOM 870 C CA . ILE A 1 108 ? 10.141 6.958 -8.001 1.00 95.19 108 ILE A CA 1
ATOM 871 C C . ILE A 1 108 ? 9.323 7.743 -6.951 1.00 95.19 108 ILE A C 1
ATOM 873 O O . ILE A 1 108 ? 8.212 7.354 -6.592 1.00 95.19 108 ILE A O 1
ATOM 877 N N . PRO A 1 109 ? 9.842 8.876 -6.437 1.00 95.56 109 PRO A N 1
ATOM 878 C CA . PRO A 1 109 ? 9.265 9.608 -5.300 1.00 95.56 109 PRO A CA 1
ATOM 879 C C . PRO A 1 109 ? 7.926 10.314 -5.596 1.00 95.56 109 PRO A C 1
ATOM 881 O O . PRO A 1 109 ? 7.268 10.817 -4.680 1.00 95.56 109 PRO A O 1
ATOM 884 N N . SER A 1 110 ? 7.513 10.377 -6.863 1.00 97.25 110 SER A N 1
ATOM 885 C CA . SER A 1 110 ? 6.279 11.045 -7.303 1.00 97.25 110 SER A CA 1
ATOM 886 C C . SER A 1 110 ? 5.020 10.182 -7.196 1.00 97.25 110 SER A C 1
ATOM 888 O O . SER A 1 110 ? 3.927 10.683 -7.473 1.00 97.25 110 SER A O 1
ATOM 890 N N . LEU A 1 111 ? 5.152 8.920 -6.768 1.00 98.31 111 LEU A N 1
ATOM 891 C CA . LEU A 1 111 ? 4.020 8.008 -6.616 1.00 98.31 111 LEU A CA 1
ATOM 892 C C . LEU A 1 111 ? 2.947 8.566 -5.673 1.00 98.31 111 LEU A C 1
ATOM 894 O O . LEU A 1 111 ? 3.237 9.100 -4.599 1.00 98.31 111 LEU A O 1
ATOM 898 N N . ARG A 1 112 ? 1.695 8.380 -6.091 1.00 98.69 112 ARG A N 1
ATOM 899 C CA . ARG A 1 112 ? 0.469 8.745 -5.374 1.00 98.69 112 ARG A CA 1
ATOM 900 C C . ARG A 1 112 ? -0.361 7.517 -5.016 1.00 98.69 112 ARG A C 1
ATOM 902 O O . ARG A 1 112 ? -0.896 7.495 -3.914 1.00 98.69 112 ARG A O 1
ATOM 909 N N . SER A 1 113 ? -0.402 6.512 -5.889 1.00 98.88 113 SER A N 1
ATOM 910 C CA . SER A 1 113 ? -1.092 5.244 -5.636 1.00 98.88 113 SER A CA 1
ATOM 911 C C . SER A 1 113 ? -0.160 4.063 -5.892 1.00 98.88 113 SER A C 1
ATOM 913 O O . SER A 1 113 ? 0.470 3.973 -6.953 1.00 98.88 113 SER A O 1
ATOM 915 N N . LEU A 1 114 ? -0.069 3.161 -4.916 1.00 98.81 114 LEU A N 1
ATOM 916 C CA . LEU A 1 114 ? 0.759 1.958 -4.981 1.00 98.81 114 LEU A CA 1
ATOM 917 C C . LEU A 1 114 ? -0.062 0.727 -4.591 1.00 98.81 114 LEU A C 1
ATOM 919 O O . LEU A 1 114 ? -0.533 0.614 -3.459 1.00 98.81 114 LEU A O 1
ATOM 923 N N . PHE A 1 115 ? -0.183 -0.211 -5.529 1.00 98.88 115 PHE A N 1
ATOM 924 C CA . PHE A 1 115 ? -0.967 -1.433 -5.365 1.00 98.88 115 PHE A CA 1
ATOM 925 C C . PHE A 1 115 ? -0.042 -2.645 -5.261 1.00 98.88 115 PHE A C 1
ATOM 927 O O . PHE A 1 115 ? 0.682 -2.965 -6.204 1.00 98.88 115 PHE A O 1
ATOM 934 N N . LEU A 1 116 ? -0.046 -3.304 -4.105 1.00 98.75 116 LEU A N 1
ATOM 935 C CA . LEU A 1 116 ? 0.845 -4.407 -3.736 1.00 98.75 116 LEU A CA 1
ATOM 936 C C . LEU A 1 116 ? 0.071 -5.618 -3.189 1.00 98.75 116 LEU A C 1
ATOM 938 O O . LEU A 1 116 ? 0.655 -6.476 -2.519 1.00 98.75 116 LEU A O 1
ATOM 942 N N . GLN A 1 117 ? -1.225 -5.721 -3.476 1.00 98.62 117 GLN A N 1
ATOM 943 C CA . GLN A 1 117 ? -2.057 -6.810 -2.982 1.00 98.62 117 GLN A CA 1
ATOM 944 C C . GLN A 1 117 ? -1.643 -8.182 -3.530 1.00 98.62 117 GLN A C 1
ATOM 946 O O . GLN A 1 117 ? -1.190 -8.309 -4.671 1.00 98.62 117 GLN A O 1
ATOM 951 N N . GLY A 1 118 ? -1.818 -9.227 -2.723 1.00 98.56 118 GLY A N 1
ATOM 952 C CA . GLY A 1 118 ? -1.526 -10.605 -3.132 1.00 98.56 118 GLY A CA 1
ATOM 953 C C . GLY A 1 118 ? -0.034 -10.888 -3.325 1.00 98.56 118 GLY A C 1
ATOM 954 O O . GLY A 1 118 ? 0.337 -11.692 -4.181 1.00 98.56 118 GLY A O 1
ATOM 955 N N . ASN A 1 119 ? 0.823 -10.197 -2.573 1.00 98.62 119 ASN A N 1
ATOM 956 C CA . ASN A 1 119 ? 2.258 -10.450 -2.509 1.00 98.62 119 ASN A CA 1
ATOM 957 C C . ASN A 1 119 ? 2.615 -11.222 -1.224 1.00 98.62 119 ASN A C 1
ATOM 959 O O . ASN A 1 119 ? 1.764 -11.794 -0.547 1.00 98.62 119 ASN A O 1
ATOM 963 N N . GLU A 1 120 ? 3.904 -11.291 -0.908 1.00 98.00 120 GLU A N 1
ATOM 964 C CA . GLU A 1 120 ? 4.458 -12.075 0.193 1.00 98.00 120 GLU A CA 1
ATOM 965 C C . GLU A 1 120 ? 5.180 -11.191 1.224 1.00 98.00 120 GLU A C 1
ATOM 967 O O . GLU A 1 120 ? 6.099 -11.631 1.923 1.00 98.00 120 GLU A O 1
ATOM 972 N N . ILE A 1 121 ? 4.760 -9.925 1.323 1.00 97.94 121 ILE A N 1
ATOM 973 C CA . ILE A 1 121 ? 5.408 -8.895 2.136 1.00 97.94 121 ILE A CA 1
ATOM 974 C C . ILE A 1 121 ? 5.215 -9.217 3.616 1.00 97.94 121 ILE A C 1
ATOM 976 O O . ILE A 1 121 ? 4.104 -9.484 4.077 1.00 97.94 121 ILE A O 1
ATOM 980 N N . THR A 1 122 ? 6.305 -9.182 4.382 1.00 96.31 122 THR A N 1
ATOM 981 C CA . THR A 1 122 ? 6.281 -9.459 5.833 1.00 96.31 122 THR A CA 1
ATOM 982 C C . THR A 1 122 ? 6.554 -8.233 6.697 1.00 96.31 122 THR A C 1
ATOM 984 O O . THR A 1 122 ? 6.146 -8.213 7.862 1.00 96.31 122 THR A O 1
ATOM 987 N N . LYS A 1 123 ? 7.216 -7.220 6.128 1.00 95.06 123 LYS A N 1
ATOM 988 C CA . LYS A 1 123 ? 7.586 -5.960 6.772 1.00 95.06 123 LYS A CA 1
ATOM 989 C C . LYS A 1 123 ? 7.370 -4.799 5.812 1.00 95.06 123 LYS A C 1
ATOM 991 O O . LYS A 1 123 ? 7.569 -4.947 4.609 1.00 95.06 123 LYS A O 1
ATOM 996 N N . ILE A 1 124 ? 7.002 -3.655 6.368 1.00 96.56 124 ILE A N 1
ATOM 997 C CA . ILE A 1 124 ? 6.835 -2.407 5.630 1.00 96.56 124 ILE A CA 1
ATOM 998 C C . ILE A 1 124 ? 8.071 -1.552 5.923 1.00 96.56 124 ILE A C 1
ATOM 1000 O O . ILE A 1 124 ? 8.161 -0.935 6.979 1.00 96.56 124 ILE A O 1
ATOM 1004 N N . GLU A 1 125 ? 9.045 -1.586 5.019 1.00 94.75 125 GLU A N 1
ATOM 1005 C CA . GLU A 1 125 ? 10.304 -0.823 5.051 1.00 94.75 125 GLU A CA 1
ATOM 1006 C C . GLU A 1 125 ? 10.623 -0.394 3.603 1.00 94.75 125 GLU A C 1
ATOM 1008 O O . GLU A 1 125 ? 10.168 -1.055 2.674 1.00 94.75 125 GLU A O 1
ATOM 1013 N N . GLY A 1 126 ? 11.358 0.694 3.351 1.00 93.38 126 GLY A N 1
ATOM 1014 C CA . GLY A 1 126 ? 11.660 1.113 1.967 1.00 93.38 126 GLY A CA 1
ATOM 1015 C C . GLY A 1 126 ? 10.626 2.050 1.320 1.00 93.38 126 GLY A C 1
ATOM 1016 O O . GLY A 1 126 ? 10.662 2.265 0.105 1.00 93.38 126 GLY A O 1
ATOM 1017 N N . LEU A 1 127 ? 9.697 2.612 2.105 1.00 96.69 127 LEU A N 1
ATOM 1018 C CA . LEU A 1 127 ? 8.712 3.611 1.657 1.00 96.69 127 LEU A CA 1
ATOM 1019 C C . LEU A 1 127 ? 9.144 5.064 1.939 1.00 96.69 127 LEU A C 1
ATOM 1021 O O . LEU A 1 127 ? 8.396 5.996 1.653 1.00 96.69 127 LEU A O 1
ATOM 1025 N N . GLU A 1 128 ? 10.340 5.306 2.480 1.00 95.12 128 GLU A N 1
ATOM 1026 C CA . GLU A 1 128 ? 10.752 6.596 3.066 1.00 95.12 128 GLU A CA 1
ATOM 1027 C C . GLU A 1 128 ? 10.745 7.759 2.058 1.00 95.12 128 GLU A C 1
ATOM 1029 O O . GLU A 1 128 ? 10.531 8.925 2.411 1.00 95.12 128 GLU A O 1
ATOM 1034 N N . ALA A 1 129 ? 10.966 7.441 0.784 1.00 94.50 129 ALA A N 1
ATOM 1035 C CA . ALA A 1 129 ? 10.960 8.403 -0.311 1.00 94.50 129 ALA A CA 1
ATOM 1036 C C . ALA A 1 129 ? 9.555 8.714 -0.856 1.00 94.50 129 ALA A C 1
ATOM 1038 O O . ALA A 1 129 ? 9.373 9.744 -1.507 1.00 94.50 129 ALA A O 1
ATOM 1039 N N . LEU A 1 130 ? 8.556 7.860 -0.599 1.00 97.00 130 LEU A N 1
ATOM 1040 C CA . LEU A 1 130 ? 7.201 7.981 -1.148 1.00 97.00 130 LEU A CA 1
ATOM 1041 C C . LEU A 1 130 ? 6.337 8.926 -0.301 1.00 97.00 130 LEU A C 1
ATOM 1043 O O . LEU A 1 130 ? 5.305 8.549 0.252 1.00 97.00 130 LEU A O 1
ATOM 1047 N N . ARG A 1 131 ? 6.776 10.181 -0.181 1.00 97.00 131 ARG A N 1
ATOM 1048 C CA . ARG A 1 131 ? 6.130 11.206 0.662 1.00 97.00 131 ARG A CA 1
ATOM 1049 C C . ARG A 1 131 ? 4.822 11.745 0.081 1.00 97.00 131 ARG A C 1
ATOM 1051 O O . ARG A 1 131 ? 4.041 12.367 0.797 1.00 97.00 131 ARG A O 1
ATOM 1058 N N . ASN A 1 132 ? 4.603 11.534 -1.215 1.00 97.81 132 ASN A N 1
ATOM 1059 C CA . ASN A 1 132 ? 3.412 11.978 -1.941 1.00 97.81 132 ASN A CA 1
ATOM 1060 C C . ASN A 1 132 ? 2.313 10.910 -2.006 1.00 97.81 132 ASN A C 1
ATOM 1062 O O . ASN A 1 132 ? 1.263 11.171 -2.599 1.00 97.81 132 ASN A O 1
ATOM 1066 N N . LEU A 1 133 ? 2.555 9.736 -1.413 1.00 98.50 133 LEU A N 1
ATOM 1067 C CA . LEU A 1 133 ? 1.628 8.617 -1.447 1.00 98.50 133 LEU A CA 1
ATOM 1068 C C . LEU A 1 133 ? 0.317 9.003 -0.755 1.00 98.50 133 LEU A C 1
ATOM 1070 O O . LEU A 1 133 ? 0.325 9.550 0.347 1.00 98.50 133 LEU A O 1
ATOM 1074 N N . ARG A 1 134 ? -0.794 8.741 -1.439 1.00 98.75 134 ARG A N 1
ATOM 1075 C CA . ARG A 1 134 ? -2.170 8.994 -0.996 1.00 98.75 134 ARG A CA 1
ATOM 1076 C C . ARG A 1 134 ? -2.941 7.701 -0.795 1.00 98.75 134 ARG A C 1
ATOM 1078 O O . ARG A 1 134 ? -3.774 7.642 0.097 1.00 98.75 134 ARG A O 1
ATOM 1085 N N . GLU A 1 135 ? -2.634 6.691 -1.592 1.00 98.88 135 GLU A N 1
ATOM 1086 C CA . GLU A 1 135 ? -3.300 5.399 -1.571 1.00 98.88 135 GLU A CA 1
ATOM 1087 C C . GLU A 1 135 ? -2.250 4.288 -1.554 1.00 98.88 135 GLU A C 1
ATOM 1089 O O . GLU A 1 135 ? -1.327 4.264 -2.380 1.00 98.88 135 GLU A O 1
ATOM 1094 N N . LEU A 1 136 ? -2.383 3.375 -0.597 1.00 98.88 136 LEU A N 1
ATOM 1095 C CA . LEU A 1 136 ? -1.517 2.213 -0.464 1.00 98.88 136 LEU A CA 1
ATOM 1096 C C . LEU A 1 136 ? -2.361 0.972 -0.204 1.00 98.88 136 LEU A C 1
ATOM 1098 O O . LEU A 1 136 ? -3.048 0.885 0.813 1.00 98.88 136 LEU A O 1
ATOM 1102 N N . VAL A 1 137 ? -2.259 -0.002 -1.106 1.00 98.88 137 VAL A N 1
ATOM 1103 C CA . VAL A 1 137 ? -2.979 -1.273 -0.999 1.00 98.88 137 VAL A CA 1
ATOM 1104 C C . VAL A 1 137 ? -1.992 -2.403 -0.735 1.00 98.88 137 VAL A C 1
ATOM 1106 O O . VAL A 1 137 ? -1.178 -2.742 -1.593 1.00 98.88 137 VAL A O 1
ATOM 1109 N N . LEU A 1 138 ? -2.061 -2.984 0.460 1.00 98.81 138 LEU A N 1
ATOM 1110 C CA . LEU A 1 138 ? -1.194 -4.061 0.953 1.00 98.81 138 LEU A CA 1
ATOM 1111 C C . LEU A 1 138 ? -1.991 -5.317 1.341 1.00 98.81 138 LEU A C 1
ATOM 1113 O O . LEU A 1 138 ? -1.489 -6.173 2.077 1.00 98.81 138 LEU A O 1
ATOM 1117 N N . ASP A 1 139 ? -3.211 -5.460 0.831 1.00 98.88 139 ASP A N 1
ATOM 1118 C CA . ASP A 1 139 ? -4.076 -6.596 1.148 1.00 98.88 139 ASP A CA 1
ATOM 1119 C C . ASP A 1 139 ? -3.448 -7.937 0.776 1.00 98.88 139 ASP A C 1
ATOM 1121 O O . ASP A 1 139 ? -2.630 -8.033 -0.144 1.00 98.88 139 ASP A O 1
ATOM 1125 N N . LYS A 1 140 ? -3.863 -9.006 1.459 1.00 98.75 140 LYS A N 1
ATOM 1126 C CA . LYS A 1 140 ? -3.439 -10.380 1.139 1.00 98.75 140 LYS A CA 1
ATOM 1127 C C . LYS A 1 140 ? -1.914 -10.528 1.124 1.00 98.75 140 LYS A C 1
ATOM 1129 O O . LYS A 1 140 ? -1.347 -11.110 0.202 1.00 98.75 140 LYS A O 1
ATOM 1134 N N . ASN A 1 141 ? -1.256 -9.978 2.141 1.00 98.81 141 ASN A N 1
ATOM 1135 C CA . ASN A 1 141 ? 0.176 -10.137 2.394 1.00 98.81 141 ASN A CA 1
ATOM 1136 C C . ASN A 1 141 ? 0.405 -10.926 3.702 1.00 98.81 141 ASN A C 1
ATOM 1138 O O . ASN A 1 141 ? -0.491 -11.569 4.254 1.00 98.81 141 ASN A O 1
ATOM 1142 N N . LYS A 1 142 ? 1.643 -10.952 4.207 1.00 98.38 142 LYS A N 1
ATOM 1143 C CA . LYS A 1 142 ? 2.034 -11.680 5.427 1.00 98.38 142 LYS A CA 1
ATOM 1144 C C . LYS A 1 142 ? 2.515 -10.740 6.537 1.00 98.38 142 LYS A C 1
ATOM 1146 O O . LYS A 1 142 ? 3.268 -11.185 7.413 1.00 98.38 142 LYS A O 1
ATOM 1151 N N . ILE A 1 143 ? 2.064 -9.485 6.535 1.00 98.44 143 ILE A N 1
ATOM 1152 C CA . ILE A 1 143 ? 2.489 -8.443 7.477 1.00 98.44 143 ILE A CA 1
ATOM 1153 C C . ILE A 1 143 ? 1.991 -8.795 8.879 1.00 98.44 143 ILE A C 1
ATOM 1155 O O . ILE A 1 143 ? 0.819 -9.111 9.080 1.00 98.44 143 ILE A O 1
ATOM 1159 N N . ARG A 1 144 ? 2.903 -8.792 9.855 1.00 96.81 144 ARG A N 1
ATOM 1160 C CA . ARG A 1 144 ? 2.607 -9.159 11.255 1.00 96.81 144 ARG A CA 1
ATOM 1161 C C . ARG A 1 144 ? 2.746 -7.999 12.227 1.00 96.81 144 ARG A C 1
ATOM 1163 O O . ARG A 1 144 ? 2.018 -7.953 13.213 1.00 96.81 144 ARG A O 1
ATOM 1170 N N . VAL A 1 145 ? 3.720 -7.133 11.974 1.00 95.75 145 VAL A N 1
ATOM 1171 C CA . VAL A 1 145 ? 4.140 -6.067 12.879 1.00 95.75 145 VAL A CA 1
ATOM 1172 C C . VAL A 1 145 ? 4.311 -4.805 12.055 1.00 95.75 145 VAL A C 1
ATOM 1174 O O . VAL A 1 145 ? 4.915 -4.847 10.983 1.00 95.75 145 VAL A O 1
ATOM 1177 N N . ILE A 1 146 ? 3.777 -3.712 12.580 1.00 97.31 146 ILE A N 1
ATOM 1178 C CA . ILE A 1 146 ? 4.019 -2.358 12.098 1.00 97.31 146 ILE A CA 1
ATOM 1179 C C . ILE A 1 146 ? 5.034 -1.748 13.057 1.00 97.31 146 ILE A C 1
ATOM 1181 O O . ILE A 1 146 ? 4.885 -1.864 14.275 1.00 97.31 146 ILE A O 1
ATOM 1185 N N . THR A 1 147 ? 6.101 -1.174 12.514 1.00 96.56 147 THR A N 1
ATOM 1186 C CA . THR A 1 147 ? 7.171 -0.545 13.293 1.00 96.56 147 THR A CA 1
ATOM 1187 C C . THR A 1 147 ? 7.066 0.971 13.195 1.00 96.56 147 THR A C 1
ATOM 1189 O O . THR A 1 147 ? 6.399 1.504 12.310 1.00 96.56 147 THR A O 1
ATOM 1192 N N . GLU A 1 148 ? 7.786 1.682 14.064 1.00 95.50 148 GLU A N 1
ATOM 1193 C CA . GLU A 1 148 ? 7.871 3.150 14.033 1.00 95.50 148 GLU A CA 1
ATOM 1194 C C . GLU A 1 148 ? 8.295 3.696 12.658 1.00 95.50 148 GLU A C 1
ATOM 1196 O O . GLU A 1 148 ? 7.880 4.779 12.255 1.00 95.50 148 GLU A O 1
ATOM 1201 N N . THR A 1 149 ? 9.086 2.928 11.906 1.00 95.00 149 THR A N 1
ATOM 1202 C CA . THR A 1 149 ? 9.590 3.305 10.582 1.00 95.00 149 THR A CA 1
ATOM 1203 C C . THR A 1 149 ? 8.627 2.996 9.435 1.00 95.00 149 THR A C 1
ATOM 1205 O O . THR A 1 149 ? 8.797 3.570 8.362 1.00 95.00 149 THR A O 1
ATOM 1208 N N . SER A 1 150 ? 7.618 2.136 9.628 1.00 96.50 150 SER A N 1
ATOM 1209 C CA . SER A 1 150 ? 6.782 1.614 8.534 1.00 96.50 150 SER A CA 1
ATOM 1210 C C . SER A 1 150 ? 6.029 2.690 7.754 1.00 96.50 150 SER A C 1
ATOM 1212 O O . SER A 1 150 ? 5.963 2.620 6.529 1.00 96.50 150 SER A O 1
ATOM 1214 N N . PHE A 1 151 ? 5.486 3.688 8.456 1.00 97.19 151 PHE A N 1
ATOM 1215 C CA . PHE A 1 151 ? 4.694 4.775 7.865 1.00 97.19 151 PHE A CA 1
ATOM 1216 C C . PHE A 1 151 ? 5.186 6.168 8.273 1.00 97.19 151 PHE A C 1
ATOM 1218 O O . PHE A 1 151 ? 4.473 7.159 8.116 1.00 97.19 151 PHE A O 1
ATOM 1225 N N . PHE A 1 152 ? 6.412 6.266 8.797 1.00 96.25 152 PHE A N 1
ATOM 1226 C CA . PHE A 1 152 ? 6.937 7.492 9.404 1.00 96.25 152 PHE A CA 1
ATOM 1227 C C . PHE A 1 152 ? 6.858 8.714 8.473 1.00 96.25 152 PHE A C 1
ATOM 1229 O O . PHE A 1 152 ? 6.614 9.835 8.920 1.00 96.25 152 PHE A O 1
ATOM 1236 N N . PHE A 1 153 ? 7.043 8.501 7.165 1.00 97.12 153 PHE A N 1
ATOM 1237 C CA . PHE A 1 153 ? 7.063 9.562 6.153 1.00 97.12 153 PHE A CA 1
ATOM 1238 C C . PHE A 1 153 ? 5.749 9.699 5.363 1.00 97.12 153 PHE A C 1
ATOM 1240 O O . PHE A 1 153 ? 5.626 10.617 4.548 1.00 97.12 153 PHE A O 1
ATOM 1247 N N . GLN A 1 154 ? 4.755 8.837 5.602 1.00 97.62 154 GLN A N 1
ATOM 1248 C CA . GLN A 1 154 ? 3.500 8.745 4.840 1.00 97.62 154 GLN A CA 1
ATOM 1249 C C . GLN A 1 154 ? 2.420 9.711 5.366 1.00 97.62 154 GLN A C 1
ATOM 1251 O O . GLN A 1 154 ? 1.245 9.379 5.472 1.00 97.62 154 GLN A O 1
ATOM 1256 N N . THR A 1 155 ? 2.793 10.957 5.665 1.00 97.06 155 THR A N 1
ATOM 1257 C CA . THR A 1 155 ? 1.882 11.961 6.258 1.00 97.06 155 THR A CA 1
ATOM 1258 C C . THR A 1 155 ? 0.788 12.462 5.305 1.00 97.06 155 THR A C 1
ATOM 1260 O O . THR A 1 155 ? -0.137 13.154 5.731 1.00 97.06 155 THR A O 1
ATOM 1263 N N . ASN A 1 156 ? 0.888 12.139 4.010 1.00 98.12 156 ASN A N 1
ATOM 1264 C CA . ASN A 1 156 ? -0.098 12.481 2.983 1.00 98.12 156 ASN A CA 1
ATOM 1265 C C . ASN A 1 156 ? -1.046 11.330 2.618 1.00 98.12 156 ASN A C 1
ATOM 1267 O O . ASN A 1 156 ? -1.873 11.519 1.723 1.00 98.12 156 ASN A O 1
ATOM 1271 N N . LEU A 1 157 ? -0.924 10.175 3.280 1.00 98.56 157 LEU A N 1
ATOM 1272 C CA . LEU A 1 157 ? -1.768 9.020 3.006 1.00 98.56 157 LEU A CA 1
ATOM 1273 C C . LEU A 1 157 ? -3.217 9.322 3.406 1.00 98.56 157 LEU A C 1
ATOM 1275 O O . LEU A 1 157 ? -3.462 9.864 4.481 1.00 98.56 157 LEU A O 1
ATOM 1279 N N . VAL A 1 158 ? -4.146 8.991 2.515 1.00 98.81 158 VAL A N 1
ATOM 1280 C CA . VAL A 1 158 ? -5.596 9.194 2.652 1.00 98.81 158 VAL A CA 1
ATOM 1281 C C . VAL A 1 158 ? -6.299 7.849 2.799 1.00 98.81 158 VAL A C 1
ATOM 1283 O O . VAL A 1 158 ? -7.218 7.719 3.602 1.00 98.81 158 VAL A O 1
ATOM 1286 N N . GLU A 1 159 ? -5.829 6.834 2.076 1.00 98.88 159 GLU A N 1
ATOM 1287 C CA . GLU A 1 159 ? -6.449 5.514 2.024 1.00 98.88 159 GLU A CA 1
ATOM 1288 C C . GLU A 1 159 ? -5.387 4.416 2.185 1.00 98.88 159 GLU A C 1
ATOM 1290 O O . GLU A 1 159 ? -4.385 4.382 1.461 1.00 98.88 159 GLU A O 1
ATOM 1295 N N . LEU A 1 160 ? -5.593 3.537 3.170 1.00 98.88 160 LEU A N 1
ATOM 1296 C CA . LEU A 1 160 ? -4.688 2.437 3.497 1.00 98.88 160 LEU A CA 1
ATOM 1297 C C . LEU A 1 160 ? -5.464 1.129 3.629 1.00 98.88 160 LEU A C 1
ATOM 1299 O O . LEU A 1 160 ? -6.307 0.983 4.517 1.00 98.88 160 LEU A O 1
ATOM 1303 N N . HIS A 1 161 ? -5.109 0.162 2.787 1.00 98.88 161 HIS A N 1
ATOM 1304 C CA . HIS A 1 161 ? -5.660 -1.188 2.830 1.00 98.88 161 HIS A CA 1
ATOM 1305 C C . HIS A 1 161 ? -4.608 -2.176 3.332 1.00 98.88 161 HIS A C 1
ATOM 1307 O O . HIS A 1 161 ? -3.496 -2.255 2.800 1.00 98.88 161 HIS A O 1
ATOM 1313 N N . LEU A 1 162 ? -4.943 -2.891 4.401 1.00 98.75 162 LEU A N 1
ATOM 1314 C CA . LEU A 1 162 ? -4.115 -3.883 5.087 1.00 98.75 162 LEU A CA 1
ATOM 1315 C C . LEU A 1 162 ? -4.925 -5.158 5.380 1.00 98.75 162 LEU A C 1
ATOM 1317 O O . LEU A 1 162 ? -4.599 -5.906 6.309 1.00 98.75 162 LEU A O 1
ATOM 1321 N N . GLU A 1 163 ? -5.975 -5.428 4.610 1.00 98.62 163 GLU A N 1
ATOM 1322 C CA . GLU A 1 163 ? -6.845 -6.580 4.808 1.00 98.62 163 GLU A CA 1
ATOM 1323 C C . GLU A 1 163 ? -6.118 -7.909 4.569 1.00 98.62 163 GLU A C 1
ATOM 1325 O O . GLU A 1 163 ? -5.099 -7.991 3.879 1.00 98.62 163 GLU A O 1
ATOM 1330 N N . GLU A 1 164 ? -6.631 -8.983 5.170 1.00 98.69 164 GLU A N 1
ATOM 1331 C CA . GLU A 1 164 ? -6.107 -10.345 5.000 1.00 98.69 164 GLU A CA 1
ATOM 1332 C C . GLU A 1 164 ? -4.595 -10.461 5.299 1.00 98.69 164 GLU A C 1
ATOM 1334 O O . GLU A 1 164 ? -3.857 -11.205 4.651 1.00 98.69 164 GLU A O 1
ATOM 1339 N N . ASN A 1 165 ? -4.129 -9.728 6.312 1.00 98.81 165 ASN A N 1
ATOM 1340 C CA . ASN A 1 165 ? -2.777 -9.819 6.855 1.00 98.81 165 ASN A CA 1
ATOM 1341 C C . ASN A 1 165 ? -2.780 -10.569 8.207 1.00 98.81 165 ASN A C 1
ATOM 1343 O O . ASN A 1 165 ? -3.636 -11.408 8.507 1.00 98.81 165 ASN A O 1
ATOM 1347 N N . ARG A 1 166 ? -1.744 -10.371 9.028 1.00 98.31 166 ARG A N 1
ATOM 1348 C CA . ARG A 1 166 ? -1.558 -11.039 10.328 1.00 98.31 166 ARG A CA 1
ATOM 1349 C C . ARG A 1 166 ? -1.250 -10.033 11.439 1.00 98.31 166 ARG A C 1
ATOM 1351 O O . ARG A 1 166 ? -0.566 -10.389 12.404 1.00 98.31 166 ARG A O 1
ATOM 1358 N N . ILE A 1 167 ? -1.725 -8.799 11.283 1.00 98.56 167 ILE A N 1
ATOM 1359 C CA . ILE A 1 167 ? -1.477 -7.681 12.195 1.00 98.56 167 ILE A CA 1
ATOM 1360 C C . ILE A 1 167 ? -2.225 -7.927 13.505 1.00 98.56 167 ILE A C 1
ATOM 1362 O O . ILE A 1 167 ? -3.390 -8.326 13.500 1.00 98.56 167 ILE A O 1
ATOM 1366 N N . ARG A 1 168 ? -1.534 -7.717 14.627 1.00 98.12 168 ARG A N 1
ATOM 1367 C CA . ARG A 1 168 ? -2.108 -7.818 15.980 1.00 98.12 168 ARG A CA 1
ATOM 1368 C C . ARG A 1 168 ? -2.197 -6.479 16.691 1.00 98.12 168 ARG A C 1
ATOM 1370 O O . ARG A 1 168 ? -3.113 -6.291 17.481 1.00 98.12 168 ARG A O 1
ATOM 1377 N N . GLU A 1 169 ? -1.249 -5.595 16.407 1.00 97.75 169 GLU A N 1
ATOM 1378 C CA . GLU A 1 169 ? -1.082 -4.321 17.093 1.00 97.75 169 GLU A CA 1
ATOM 1379 C C . GLU A 1 169 ? -1.294 -3.162 16.126 1.00 97.75 169 GLU A C 1
ATOM 1381 O O . GLU A 1 169 ? -0.824 -3.211 14.988 1.00 97.75 169 GLU A O 1
ATOM 1386 N N . LEU A 1 170 ? -1.972 -2.118 16.597 1.00 97.25 170 LEU A N 1
ATOM 1387 C CA . LEU A 1 170 ? -2.312 -0.921 15.817 1.00 97.25 170 LEU A CA 1
ATOM 1388 C C . LEU A 1 170 ? -1.478 0.298 16.240 1.00 97.25 170 LEU A C 1
ATOM 1390 O O . LEU A 1 170 ? -1.930 1.439 16.208 1.00 97.25 170 LEU A O 1
ATOM 1394 N N . SER A 1 171 ? -0.243 0.048 16.671 1.00 96.31 171 SER A N 1
ATOM 1395 C CA . SER A 1 171 ? 0.736 1.085 17.003 1.00 96.31 171 SER A CA 1
ATOM 1396 C C . SER A 1 171 ? 1.289 1.760 15.734 1.00 96.31 171 SER A C 1
ATOM 1398 O O . SER A 1 171 ? 1.344 1.137 14.675 1.00 96.31 171 SER A O 1
ATOM 1400 N N . TYR A 1 172 ? 1.768 3.005 15.865 1.00 96.94 172 TYR A N 1
ATOM 1401 C CA . TYR A 1 172 ? 2.507 3.758 14.831 1.00 96.94 172 TYR A CA 1
ATOM 1402 C C . TYR A 1 172 ? 1.698 4.252 13.619 1.00 96.94 172 TYR A C 1
ATOM 1404 O O . TYR A 1 172 ? 2.253 4.494 12.547 1.00 96.94 172 TYR A O 1
ATOM 1412 N N . PHE A 1 173 ? 0.388 4.443 13.785 1.00 96.06 173 PHE A N 1
ATOM 1413 C CA . PHE A 1 173 ? -0.450 5.113 12.784 1.00 96.06 173 PHE A CA 1
ATOM 1414 C C . PHE A 1 173 ? -0.510 6.639 12.978 1.00 96.06 173 PHE A C 1
ATOM 1416 O O . PHE A 1 173 ? -0.944 7.358 12.083 1.00 96.06 173 PHE A O 1
ATOM 1423 N N . ASP A 1 174 ? -0.028 7.155 14.111 1.00 94.00 174 ASP A N 1
ATOM 1424 C CA . ASP A 1 174 ? -0.199 8.533 14.601 1.00 94.00 174 ASP A CA 1
ATOM 1425 C C . ASP A 1 174 ? 0.300 9.638 13.653 1.00 94.00 174 ASP A C 1
ATOM 1427 O O . ASP A 1 174 ? -0.147 10.782 13.735 1.00 94.00 174 ASP A O 1
ATOM 1431 N N . ARG A 1 175 ? 1.200 9.311 12.719 1.00 95.19 175 ARG A N 1
ATOM 1432 C CA . ARG A 1 175 ? 1.729 10.262 11.728 1.00 95.19 175 ARG A CA 1
ATOM 1433 C C . ARG A 1 175 ? 0.818 10.469 10.519 1.00 95.19 175 ARG A C 1
ATOM 1435 O O . ARG A 1 175 ? 0.955 11.484 9.832 1.00 95.19 175 ARG A O 1
ATOM 1442 N N . MET A 1 176 ? -0.106 9.550 10.245 1.00 96.50 176 MET A N 1
ATOM 1443 C CA . MET A 1 176 ? -0.989 9.600 9.072 1.00 96.50 176 MET A CA 1
ATOM 1444 C C . MET A 1 176 ? -2.210 10.490 9.338 1.00 96.50 176 MET A C 1
ATOM 1446 O O . MET A 1 176 ? -3.356 10.071 9.242 1.00 96.50 176 MET A O 1
ATOM 1450 N N . ILE A 1 177 ? -1.960 11.757 9.667 1.00 94.81 177 ILE A N 1
ATOM 1451 C CA . ILE A 1 177 ? -2.981 12.724 10.104 1.00 94.81 177 ILE A CA 1
ATOM 1452 C C . ILE A 1 177 ? -4.044 13.057 9.043 1.00 94.81 177 ILE A C 1
ATOM 1454 O O . ILE A 1 177 ? -5.058 13.658 9.378 1.00 94.81 177 ILE A O 1
ATOM 1458 N N . LYS A 1 178 ? -3.806 12.702 7.773 1.00 98.06 178 LYS A N 1
ATOM 1459 C CA . LYS A 1 178 ? -4.746 12.880 6.653 1.00 98.06 178 LYS A CA 1
ATOM 1460 C C . LYS A 1 178 ? -5.484 11.595 6.274 1.00 98.06 178 LYS A C 1
ATOM 1462 O O . LYS A 1 178 ? -6.204 11.605 5.282 1.00 98.06 178 LYS A O 1
ATOM 1467 N N . LEU A 1 179 ? -5.273 10.504 7.011 1.00 98.69 179 LEU A N 1
ATOM 1468 C CA . LEU A 1 179 ? -5.892 9.225 6.699 1.00 98.69 179 LEU A CA 1
ATOM 1469 C C . LEU A 1 179 ? -7.398 9.326 6.932 1.00 98.69 179 LEU A C 1
ATOM 1471 O O . LEU A 1 179 ? -7.834 9.632 8.039 1.00 98.69 179 LEU A O 1
ATOM 1475 N N . GLU A 1 180 ? -8.166 9.068 5.881 1.00 98.75 180 GLU A N 1
ATOM 1476 C CA . GLU A 1 180 ? -9.628 9.091 5.878 1.00 98.75 180 GLU A CA 1
ATOM 1477 C C . GLU A 1 180 ? -10.205 7.677 5.932 1.00 98.75 180 GLU A C 1
ATOM 1479 O O . GLU A 1 180 ? -11.266 7.476 6.526 1.00 98.75 180 GLU A O 1
ATOM 1484 N N . LYS A 1 181 ? -9.492 6.696 5.361 1.00 98.88 181 LYS A N 1
ATOM 1485 C CA . LYS A 1 181 ? -9.942 5.305 5.279 1.00 98.88 181 LYS A CA 1
ATOM 1486 C C . LYS A 1 181 ? -8.853 4.320 5.676 1.00 98.88 181 LYS A C 1
ATOM 1488 O O . LYS A 1 181 ? -7.734 4.369 5.152 1.00 98.88 181 LYS A O 1
ATOM 1493 N N . LEU A 1 182 ? -9.202 3.405 6.576 1.00 98.81 182 LEU A N 1
ATOM 1494 C CA . LEU A 1 182 ? -8.319 2.352 7.061 1.00 98.81 182 LEU A CA 1
ATOM 1495 C C . LEU A 1 182 ? -9.033 1.000 7.050 1.00 98.81 182 LEU A C 1
ATOM 1497 O O . LEU A 1 182 ? -9.940 0.751 7.845 1.00 98.81 182 LEU A O 1
ATOM 1501 N N . PHE A 1 183 ? -8.563 0.100 6.192 1.00 98.81 183 PHE A N 1
ATOM 1502 C CA . PHE A 1 183 ? -9.117 -1.242 6.056 1.00 98.81 183 PHE A CA 1
ATOM 1503 C C . PHE A 1 183 ? -8.168 -2.271 6.675 1.00 98.81 183 PHE A C 1
ATOM 1505 O O . PHE A 1 183 ? -7.050 -2.483 6.211 1.00 98.81 183 PHE A O 1
ATOM 1512 N N . LEU A 1 184 ? -8.600 -2.889 7.774 1.00 98.69 184 LEU A N 1
ATOM 1513 C CA . LEU A 1 184 ? -7.857 -3.874 8.569 1.00 98.69 184 LEU A CA 1
ATOM 1514 C C . LEU A 1 184 ? -8.616 -5.205 8.669 1.00 98.69 184 LEU A C 1
ATOM 1516 O O . LEU A 1 184 ? -8.330 -6.018 9.559 1.00 98.69 184 LEU A O 1
ATOM 1520 N N . GLY A 1 185 ? -9.561 -5.454 7.760 1.00 98.50 185 GLY A N 1
ATOM 1521 C CA . GLY A 1 185 ? -10.350 -6.678 7.699 1.00 98.50 185 GLY A CA 1
ATOM 1522 C C . GLY A 1 185 ? -9.496 -7.952 7.736 1.00 98.50 185 GLY A C 1
ATOM 1523 O O . GLY A 1 185 ? -8.377 -8.007 7.231 1.00 98.50 185 GLY A O 1
ATOM 1524 N N . SER A 1 186 ? -10.007 -9.009 8.361 1.00 98.62 186 SER A N 1
ATOM 1525 C CA . SER A 1 186 ? -9.389 -10.342 8.387 1.00 98.62 186 SER A CA 1
ATOM 1526 C C . SER A 1 186 ? -7.949 -10.387 8.935 1.00 98.62 186 SER A C 1
ATOM 1528 O O . SER A 1 186 ? -7.131 -11.190 8.485 1.00 98.62 186 SER A O 1
ATOM 1530 N N . ASN A 1 187 ? -7.639 -9.569 9.947 1.00 98.81 187 ASN A N 1
ATOM 1531 C CA . ASN A 1 187 ? -6.359 -9.578 10.667 1.00 98.81 187 ASN A CA 1
ATOM 1532 C C . ASN A 1 187 ? -6.440 -10.389 11.984 1.00 98.81 187 ASN A C 1
ATOM 1534 O O . ASN A 1 187 ? -7.180 -11.377 12.096 1.00 98.81 187 ASN A O 1
ATOM 1538 N N . LYS A 1 188 ? -5.590 -10.066 12.968 1.00 98.50 188 LYS A N 1
ATOM 1539 C CA . LYS A 1 188 ? -5.485 -10.730 14.277 1.00 98.50 188 LYS A CA 1
ATOM 1540 C C . LYS A 1 188 ? -5.560 -9.733 15.441 1.00 98.50 188 LYS A C 1
ATOM 1542 O O . LYS A 1 188 ? -5.043 -10.031 16.517 1.00 98.50 188 LYS A O 1
ATOM 1547 N N . VAL A 1 189 ? -6.206 -8.582 15.246 1.00 98.50 189 VAL A N 1
ATOM 1548 C CA . VAL A 1 189 ? -6.406 -7.570 16.295 1.00 98.50 189 VAL A CA 1
ATOM 1549 C C . VAL A 1 189 ? -7.389 -8.107 17.328 1.00 98.50 189 VAL A C 1
ATOM 1551 O O . VAL A 1 189 ? -8.543 -8.403 17.015 1.00 98.50 189 VAL A O 1
ATOM 1554 N N . GLN A 1 190 ? -6.924 -8.277 18.561 1.00 97.88 190 GLN A N 1
ATOM 1555 C CA . GLN A 1 190 ? -7.706 -8.944 19.598 1.00 97.88 190 GLN A CA 1
ATOM 1556 C C . GLN A 1 190 ? -8.264 -7.990 20.643 1.00 97.88 190 GLN A C 1
ATOM 1558 O O . GLN A 1 190 ? -9.420 -8.141 21.037 1.00 97.88 190 GLN A O 1
ATOM 1563 N N . GLU A 1 191 ? -7.464 -7.032 21.103 1.00 97.44 191 GLU A N 1
ATOM 1564 C CA . GLU A 1 191 ? -7.820 -6.204 22.249 1.00 97.44 191 GLU A CA 1
ATOM 1565 C C . GLU A 1 191 ? -8.391 -4.849 21.845 1.00 97.44 191 GLU A C 1
ATOM 1567 O O . GLU A 1 191 ? -7.967 -4.232 20.873 1.00 97.44 191 GLU A O 1
ATOM 1572 N N . ILE A 1 192 ? -9.357 -4.374 22.634 1.00 96.12 192 ILE A N 1
ATOM 1573 C CA . ILE A 1 192 ? -9.996 -3.065 22.444 1.00 96.12 192 ILE A CA 1
ATOM 1574 C C . ILE A 1 192 ? -8.985 -1.926 22.642 1.00 96.12 192 ILE A C 1
ATOM 1576 O O . ILE A 1 192 ? -9.068 -0.912 21.960 1.00 96.12 192 ILE A O 1
ATOM 1580 N N . SER A 1 193 ? -7.984 -2.118 23.506 1.00 96.12 193 SER A N 1
ATOM 1581 C CA . SER A 1 193 ? -6.896 -1.155 23.716 1.00 96.12 193 SER A CA 1
ATOM 1582 C C . SER A 1 193 ? -6.099 -0.854 22.445 1.00 96.12 193 SER A C 1
ATOM 1584 O O . SER A 1 193 ? -5.511 0.216 22.332 1.00 96.12 193 SER A O 1
ATOM 1586 N N . GLU A 1 194 ? -6.079 -1.763 21.465 1.00 97.38 194 GLU A N 1
ATOM 1587 C CA . GLU A 1 194 ? -5.438 -1.493 20.174 1.00 97.38 194 GLU A CA 1
ATOM 1588 C C . GLU A 1 194 ? -6.205 -0.443 19.370 1.00 97.38 194 GLU A C 1
ATOM 1590 O O . GLU A 1 194 ? -5.600 0.361 18.672 1.00 97.38 194 GLU A O 1
ATOM 1595 N N . ILE A 1 195 ? -7.528 -0.390 19.516 1.00 96.19 195 ILE A N 1
ATOM 1596 C CA . ILE A 1 195 ? -8.375 0.595 18.840 1.00 96.19 195 ILE A CA 1
ATOM 1597 C C . ILE A 1 195 ? -8.119 2.001 19.405 1.00 96.19 195 ILE A C 1
ATOM 1599 O O . ILE A 1 195 ? -8.117 2.970 18.650 1.00 96.19 195 ILE A O 1
ATOM 1603 N N . GLU A 1 196 ? -7.825 2.131 20.706 1.00 94.50 196 GLU A N 1
ATOM 1604 C CA . GLU A 1 196 ? -7.479 3.426 21.326 1.00 94.50 196 GLU A CA 1
ATOM 1605 C C . GLU A 1 196 ? -6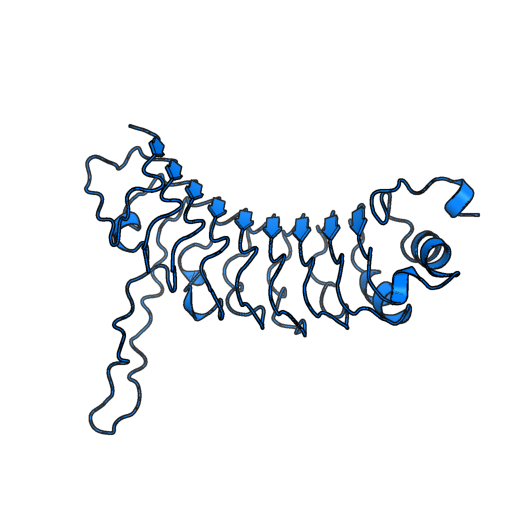.254 4.081 20.683 1.00 94.50 196 GLU A C 1
ATOM 1607 O O . GLU A 1 196 ? -6.155 5.307 20.636 1.00 94.50 196 GLU A O 1
ATOM 1612 N N . LYS A 1 197 ? -5.336 3.283 20.131 1.00 96.62 197 LYS A N 1
ATOM 1613 C CA . LYS A 1 197 ? -4.135 3.787 19.452 1.00 96.62 197 LYS A CA 1
ATOM 1614 C C . LYS A 1 197 ? -4.454 4.520 18.148 1.00 96.62 197 LYS A C 1
ATOM 1616 O O . LYS A 1 197 ? -3.615 5.276 17.669 1.00 96.62 197 LYS A O 1
ATOM 1621 N N . LEU A 1 198 ? -5.659 4.341 17.602 1.00 96.81 198 LEU A N 1
ATOM 1622 C CA . LEU A 1 198 ? -6.138 5.054 16.417 1.00 96.81 198 LEU A CA 1
ATOM 1623 C C . LEU A 1 198 ? -6.729 6.436 16.741 1.00 96.81 198 LEU A C 1
ATOM 1625 O O . LEU A 1 198 ? -7.038 7.190 15.823 1.00 96.81 198 LEU A O 1
ATOM 1629 N N . THR A 1 199 ? -6.852 6.812 18.020 1.00 94.69 199 THR A N 1
ATOM 1630 C CA . THR A 1 199 ? -7.378 8.129 18.433 1.00 94.69 199 THR A CA 1
ATOM 1631 C C . THR A 1 199 ? -6.667 9.347 17.823 1.00 94.69 199 THR A C 1
ATOM 1633 O O . THR A 1 199 ? -7.359 10.334 17.568 1.00 94.69 199 THR A O 1
ATOM 1636 N N . PRO A 1 200 ? -5.352 9.331 17.506 1.00 95.25 200 PRO A N 1
ATOM 1637 C CA . PRO A 1 200 ? -4.702 10.463 16.840 1.00 95.25 200 PRO A CA 1
ATOM 1638 C C . PRO A 1 200 ? -5.145 10.681 15.383 1.00 95.25 200 PRO A C 1
ATOM 1640 O O . PRO A 1 200 ? -4.873 11.741 14.818 1.00 95.25 200 PRO A O 1
ATOM 1643 N N . LEU A 1 201 ? -5.807 9.702 14.754 1.00 96.81 201 LEU A N 1
ATOM 1644 C CA . LEU A 1 201 ? -6.274 9.780 13.368 1.00 96.81 201 LEU A CA 1
ATOM 1645 C C . LEU A 1 201 ? -7.578 10.585 13.280 1.00 96.81 201 LEU A C 1
ATOM 1647 O O . LEU A 1 201 ? -8.671 10.043 13.118 1.00 96.81 201 LEU A O 1
ATOM 1651 N N . ILE A 1 202 ? -7.454 11.904 13.402 1.00 95.56 202 ILE A N 1
ATOM 1652 C CA . ILE A 1 202 ? -8.594 12.829 13.482 1.00 95.56 202 ILE A CA 1
ATOM 1653 C C . ILE A 1 202 ? -9.447 12.889 12.206 1.00 95.56 202 ILE A C 1
ATOM 1655 O O . ILE A 1 202 ? -10.620 13.243 12.283 1.00 95.56 202 ILE A O 1
ATOM 1659 N N . CYS A 1 203 ? -8.872 12.561 11.047 1.00 97.69 203 CYS A N 1
ATOM 1660 C CA . CYS A 1 203 ? -9.567 12.562 9.757 1.00 97.69 203 CYS A CA 1
ATOM 1661 C C . CYS A 1 203 ? -10.195 11.209 9.404 1.00 97.69 203 CYS A C 1
ATOM 1663 O O . CYS A 1 203 ? -10.870 11.124 8.381 1.00 97.69 203 CYS A O 1
ATOM 1665 N N . LEU A 1 204 ? -9.987 10.169 10.220 1.00 98.31 204 LEU A N 1
ATOM 1666 C CA . LEU A 1 204 ? -10.438 8.819 9.901 1.00 98.31 204 LEU A CA 1
ATOM 1667 C C . LEU A 1 204 ? -11.967 8.763 9.935 1.00 98.31 204 LEU A C 1
ATOM 1669 O O . LEU A 1 204 ? -12.566 8.856 11.000 1.00 98.31 204 LEU A O 1
ATOM 1673 N N . GLY A 1 205 ? -12.591 8.632 8.767 1.00 98.00 205 GLY A N 1
ATOM 1674 C CA . GLY A 1 205 ? -14.042 8.543 8.613 1.00 98.00 205 GLY A CA 1
ATOM 1675 C C . GLY A 1 205 ? -14.525 7.113 8.383 1.00 98.00 205 GLY A C 1
ATOM 1676 O O . GLY A 1 205 ? -15.645 6.780 8.763 1.00 98.00 205 GLY A O 1
ATOM 1677 N N . GLU A 1 206 ? -13.686 6.257 7.805 1.00 98.62 206 GLU A N 1
ATOM 1678 C CA . GLU A 1 206 ? -14.027 4.875 7.474 1.00 98.62 206 GLU A CA 1
ATOM 1679 C C . GLU A 1 206 ? -13.002 3.906 8.068 1.00 98.62 206 GLU A C 1
ATOM 1681 O O . GLU A 1 206 ? -11.798 4.011 7.819 1.00 98.62 206 GLU A O 1
ATOM 1686 N N . LEU A 1 207 ? -13.487 2.959 8.869 1.00 98.56 207 LEU A N 1
ATOM 1687 C CA . LEU A 1 207 ? -12.676 1.926 9.505 1.00 98.56 207 LEU A CA 1
ATOM 1688 C C . LEU A 1 207 ? -13.320 0.557 9.290 1.00 98.56 207 LEU A C 1
ATOM 1690 O O . LEU A 1 207 ? -14.479 0.345 9.635 1.00 98.56 207 LEU A O 1
ATOM 1694 N N . SER A 1 208 ? -12.546 -0.397 8.785 1.00 98.38 208 SER A N 1
ATOM 1695 C CA . SER A 1 208 ? -12.940 -1.807 8.737 1.00 98.38 208 SER A CA 1
ATOM 1696 C C . SER A 1 208 ? -12.011 -2.627 9.623 1.00 98.38 208 SER A C 1
ATOM 1698 O O . SER A 1 208 ? -10.794 -2.624 9.447 1.00 98.38 208 SER A O 1
ATOM 1700 N N . LEU A 1 209 ? -12.574 -3.345 10.586 1.00 98.19 209 LEU A N 1
ATOM 1701 C CA . LEU A 1 209 ? -11.915 -4.361 11.409 1.00 98.19 209 LEU A CA 1
ATOM 1702 C C . LEU A 1 209 ? -12.692 -5.686 11.341 1.00 98.19 209 LEU A C 1
ATOM 1704 O O . LEU A 1 209 ? -12.483 -6.568 12.185 1.00 98.19 209 LEU A O 1
ATOM 1708 N N . ILE A 1 210 ? -13.539 -5.863 10.322 1.00 97.31 210 ILE A N 1
ATOM 1709 C CA . ILE A 1 210 ? -14.306 -7.084 10.088 1.00 97.31 210 ILE A CA 1
ATOM 1710 C C . ILE A 1 210 ? -13.403 -8.318 10.182 1.00 97.31 210 ILE A C 1
ATOM 1712 O O . ILE A 1 210 ? -12.222 -8.287 9.841 1.00 97.31 210 ILE A O 1
ATOM 1716 N N . ASN A 1 211 ? -13.927 -9.429 10.693 1.00 97.94 211 ASN A N 1
ATOM 1717 C CA . ASN A 1 211 ? -13.169 -10.676 10.852 1.00 97.94 211 ASN A CA 1
ATOM 1718 C C . ASN A 1 211 ? -11.889 -10.590 11.718 1.00 97.94 211 ASN A C 1
ATOM 1720 O O . ASN A 1 211 ? -11.055 -11.500 11.664 1.00 97.94 211 ASN A O 1
ATOM 1724 N N . ASN A 1 212 ? -11.744 -9.575 12.574 1.00 98.56 212 ASN A N 1
ATOM 1725 C CA . ASN A 1 212 ? -10.774 -9.587 13.671 1.00 98.56 212 ASN A CA 1
ATOM 1726 C C . ASN A 1 212 ? -11.398 -10.156 14.959 1.00 98.56 212 ASN A C 1
ATOM 1728 O O . ASN A 1 212 ? -12.599 -10.014 15.178 1.00 98.56 212 ASN A O 1
ATOM 1732 N N . PRO A 1 213 ? -10.621 -10.778 15.865 1.00 98.38 213 PRO A N 1
ATOM 1733 C CA . PRO A 1 213 ? -11.161 -11.218 17.153 1.00 98.38 213 PRO A CA 1
ATOM 1734 C C . PRO A 1 213 ? -11.829 -10.093 17.965 1.00 98.38 213 PRO A C 1
ATOM 1736 O O . PRO A 1 213 ? -12.808 -10.356 18.664 1.00 98.38 213 PRO A O 1
ATOM 1739 N N . VAL A 1 214 ? -11.346 -8.849 17.844 1.00 97.81 214 VAL A N 1
ATOM 1740 C CA . VAL A 1 214 ? -11.913 -7.685 18.541 1.00 97.81 214 VAL A CA 1
ATOM 1741 C C . VAL A 1 214 ? -13.350 -7.365 18.113 1.00 97.81 214 VAL A C 1
ATOM 1743 O O . VAL A 1 214 ? -14.153 -7.000 18.970 1.00 97.81 214 VAL A O 1
ATOM 1746 N N . SER A 1 215 ? -13.712 -7.578 16.840 1.00 96.50 215 SER A N 1
ATOM 1747 C CA . SER A 1 215 ? -15.040 -7.219 16.317 1.00 96.50 215 SER A CA 1
ATOM 1748 C C . SER A 1 215 ? -16.169 -8.106 16.852 1.00 96.50 215 SER A C 1
ATOM 1750 O O . SER A 1 215 ? -17.342 -7.766 16.753 1.00 96.50 215 SER A O 1
ATOM 1752 N N . ARG A 1 216 ? -15.827 -9.235 17.489 1.00 96.38 216 ARG A N 1
ATOM 1753 C CA . ARG A 1 216 ? -16.788 -10.145 18.135 1.00 96.38 216 ARG A CA 1
ATOM 1754 C C . ARG A 1 216 ? -17.145 -9.743 19.566 1.00 96.38 216 ARG A C 1
ATOM 1756 O O . ARG A 1 216 ? -18.005 -10.376 20.175 1.00 96.38 216 ARG A O 1
ATOM 1763 N N . LYS A 1 217 ? -16.456 -8.758 20.149 1.00 96.12 217 LYS A N 1
ATOM 1764 C CA . LYS A 1 217 ? -16.725 -8.310 21.522 1.00 96.12 217 LYS A CA 1
ATOM 1765 C C . LYS A 1 217 ? -18.000 -7.463 21.536 1.00 96.12 217 LYS A C 1
ATOM 1767 O O . LYS A 1 217 ? -18.130 -6.546 20.738 1.00 96.12 217 LYS A O 1
ATOM 1772 N N . THR A 1 218 ? -18.900 -7.692 22.492 1.00 93.50 218 THR A N 1
ATOM 1773 C CA . THR A 1 218 ? -20.184 -6.964 22.588 1.00 93.50 218 THR A CA 1
ATOM 1774 C C . THR A 1 218 ? -20.013 -5.445 22.676 1.00 93.50 218 THR A C 1
ATOM 1776 O O . THR A 1 218 ? -20.814 -4.697 22.133 1.00 93.50 218 THR A O 1
ATOM 1779 N N . ILE A 1 219 ? -18.940 -4.983 23.322 1.00 92.94 219 ILE A N 1
ATOM 1780 C CA . ILE A 1 219 ? -18.637 -3.554 23.485 1.00 92.94 219 ILE A CA 1
ATOM 1781 C C . ILE A 1 219 ? -17.983 -2.913 22.256 1.00 92.94 219 ILE A C 1
ATOM 1783 O O . ILE A 1 219 ? -17.764 -1.711 22.264 1.00 92.94 219 ILE A O 1
ATOM 1787 N N . TYR A 1 220 ? -17.623 -3.686 21.230 1.00 95.00 220 TYR A N 1
ATOM 1788 C CA . TYR A 1 220 ? -16.775 -3.241 20.122 1.00 95.00 220 TYR A CA 1
ATOM 1789 C C . TYR A 1 220 ? -17.319 -1.999 19.405 1.00 95.00 220 TYR A C 1
ATOM 1791 O O . TYR A 1 220 ? -16.626 -0.985 19.315 1.00 95.00 220 TYR A O 1
ATOM 1799 N N . ARG A 1 221 ? -18.574 -2.065 18.949 1.00 94.06 221 ARG A N 1
ATOM 1800 C CA . ARG A 1 221 ? -19.206 -0.977 18.198 1.00 94.06 221 ARG A CA 1
ATOM 1801 C C . ARG A 1 221 ? -19.396 0.267 19.067 1.00 94.06 221 ARG A C 1
ATOM 1803 O O . ARG A 1 221 ? -18.934 1.334 18.682 1.00 94.06 221 ARG A O 1
ATOM 1810 N N . PHE A 1 222 ? -19.965 0.099 20.266 1.00 92.75 222 PHE A N 1
ATOM 1811 C CA . PHE A 1 222 ? -20.137 1.177 21.251 1.00 92.75 222 PHE A CA 1
ATOM 1812 C C . PHE A 1 222 ? -18.808 1.850 21.623 1.00 92.75 222 PHE A C 1
ATOM 1814 O O . PHE A 1 222 ? -18.709 3.063 21.773 1.00 92.75 222 PHE A O 1
ATOM 1821 N N . PHE A 1 223 ? -17.747 1.060 21.770 1.00 94.12 223 PHE A N 1
ATOM 1822 C CA . PHE A 1 223 ? -16.436 1.591 22.097 1.00 94.12 223 PHE A CA 1
ATOM 1823 C C . PHE A 1 223 ? -15.898 2.492 20.985 1.00 94.12 223 PHE A C 1
ATOM 1825 O O . PHE A 1 223 ? -15.394 3.573 21.277 1.00 94.12 223 PHE A O 1
ATOM 1832 N N . ILE A 1 224 ? -16.012 2.064 19.723 1.00 95.00 224 ILE A N 1
ATOM 1833 C CA . ILE A 1 224 ? -15.583 2.866 18.572 1.00 95.00 224 ILE A CA 1
ATOM 1834 C C . ILE A 1 224 ? -16.411 4.141 18.470 1.00 95.00 224 ILE A C 1
ATOM 1836 O O . ILE A 1 224 ? -15.830 5.212 18.339 1.00 95.00 224 ILE A O 1
ATOM 1840 N N . THR A 1 225 ? -17.734 4.054 18.583 1.00 93.50 225 THR A N 1
ATOM 1841 C CA . THR A 1 225 ? -18.610 5.227 18.452 1.00 93.50 225 THR A CA 1
ATOM 1842 C C . THR A 1 225 ? -18.343 6.259 19.549 1.00 93.50 225 THR A C 1
ATOM 1844 O O . THR A 1 225 ? -18.367 7.460 19.284 1.00 93.50 225 THR A O 1
ATOM 1847 N N . TYR A 1 226 ? -17.996 5.803 20.757 1.00 92.81 226 TYR A N 1
ATOM 1848 C CA . TYR A 1 226 ? -17.656 6.668 21.884 1.00 92.81 226 TYR A CA 1
ATOM 1849 C C . TYR A 1 226 ? -16.217 7.216 21.844 1.00 92.81 226 TYR A C 1
ATOM 1851 O O . TYR A 1 226 ? -15.986 8.381 22.172 1.00 92.81 226 TYR A O 1
ATOM 1859 N N . ARG A 1 227 ? -15.218 6.394 21.488 1.00 94.69 227 ARG A N 1
ATOM 1860 C CA . ARG A 1 227 ? -13.787 6.775 21.518 1.00 94.69 227 ARG A CA 1
ATOM 1861 C C . ARG A 1 227 ? -13.268 7.382 20.225 1.00 94.69 227 ARG A C 1
ATOM 1863 O O . ARG A 1 227 ? -12.306 8.145 20.278 1.00 94.69 227 ARG A O 1
ATOM 1870 N N . LEU A 1 228 ? -13.877 7.041 19.099 1.00 95.19 228 LEU A N 1
ATOM 1871 C CA . LEU A 1 228 ? -13.525 7.511 17.765 1.00 95.19 228 LEU A CA 1
ATOM 1872 C C . LEU A 1 228 ? -14.766 8.151 17.110 1.00 95.19 228 LEU A C 1
ATOM 1874 O O . LEU A 1 228 ? -15.264 7.648 16.101 1.00 95.19 228 LEU A O 1
ATOM 1878 N N . PRO A 1 229 ? -15.295 9.259 17.666 1.00 93.50 229 PRO A N 1
ATOM 1879 C CA . PRO A 1 229 ? -16.531 9.886 17.184 1.00 93.50 229 PRO A CA 1
ATOM 1880 C C . PRO A 1 229 ? -16.427 10.446 15.755 1.00 93.50 229 PRO A C 1
ATOM 1882 O O . PRO A 1 229 ? -17.449 10.783 15.151 1.00 93.50 229 PRO A O 1
ATOM 1885 N N . GLN A 1 230 ? -15.211 10.562 15.211 1.00 94.94 230 GLN A N 1
ATOM 1886 C CA . GLN A 1 230 ? -14.964 10.944 13.822 1.00 94.94 230 GLN A CA 1
ATOM 1887 C C . GLN A 1 230 ? -15.378 9.863 12.808 1.00 94.94 230 GLN A C 1
ATOM 1889 O O . GLN A 1 230 ? -15.633 10.197 11.652 1.00 94.94 230 GLN A O 1
ATOM 1894 N N . ILE A 1 231 ? -15.486 8.596 13.232 1.00 96.94 231 ILE A N 1
ATOM 1895 C CA . ILE A 1 231 ? -15.865 7.487 12.352 1.00 96.94 231 ILE A CA 1
ATOM 1896 C C . ILE A 1 231 ? -17.330 7.646 11.930 1.00 96.94 231 ILE A C 1
ATOM 1898 O O . ILE A 1 231 ? -18.228 7.859 12.751 1.00 96.94 231 ILE A O 1
ATOM 1902 N N . GLN A 1 232 ? -17.554 7.529 10.626 1.00 97.06 232 GLN A N 1
ATOM 1903 C CA . GLN A 1 232 ? -18.853 7.593 9.959 1.00 97.06 232 GLN A CA 1
ATOM 1904 C C . GLN A 1 232 ? -19.262 6.221 9.417 1.00 97.06 232 GLN A C 1
ATOM 1906 O O . GLN A 1 232 ? -20.443 5.884 9.441 1.00 97.06 232 GLN A O 1
ATOM 1911 N N . ILE A 1 233 ? -18.293 5.426 8.953 1.00 98.12 233 ILE A N 1
ATOM 1912 C CA . ILE A 1 233 ? -18.501 4.077 8.421 1.00 98.12 233 ILE A CA 1
ATOM 1913 C C . ILE A 1 233 ? -17.623 3.106 9.212 1.00 98.12 233 ILE A C 1
ATOM 1915 O O . ILE A 1 233 ? -16.405 3.270 9.285 1.00 98.12 233 ILE A O 1
ATOM 1919 N N . LEU A 1 234 ? -18.254 2.092 9.800 1.00 97.75 234 LEU A N 1
ATOM 1920 C CA . LEU A 1 234 ? -17.602 1.016 10.532 1.00 97.75 234 LEU A CA 1
ATOM 1921 C C . LEU A 1 234 ? -18.035 -0.333 9.964 1.00 97.75 234 LEU A C 1
ATOM 1923 O O . LEU A 1 234 ? -19.228 -0.633 9.974 1.00 97.75 234 LEU A O 1
ATOM 1927 N N . ASP A 1 235 ? -17.076 -1.150 9.527 1.00 97.00 235 ASP A N 1
ATOM 1928 C CA . ASP A 1 235 ? -17.327 -2.489 8.968 1.00 97.00 235 ASP A CA 1
ATOM 1929 C C . ASP A 1 235 ? -18.415 -2.468 7.874 1.00 97.00 235 ASP A C 1
ATOM 1931 O O . ASP A 1 235 ? -19.387 -3.220 7.928 1.00 97.00 235 ASP A O 1
ATOM 1935 N N . GLU A 1 236 ? -18.269 -1.549 6.909 1.00 94.88 236 GLU A N 1
ATOM 1936 C CA . GLU A 1 236 ? -19.205 -1.314 5.789 1.00 94.88 236 GLU A CA 1
ATOM 1937 C C . GLU A 1 236 ? -20.596 -0.784 6.200 1.00 94.88 236 GLU A C 1
ATOM 1939 O O . GLU A 1 236 ? -21.471 -0.588 5.354 1.00 94.88 236 GLU A O 1
ATOM 1944 N N . GLN A 1 237 ? -20.817 -0.504 7.486 1.00 95.62 237 GLN A N 1
ATOM 1945 C CA . GLN A 1 237 ? -22.080 0.012 8.008 1.00 95.62 237 GLN A CA 1
ATOM 1946 C C . GLN A 1 237 ? -21.942 1.459 8.470 1.00 95.62 237 GLN A C 1
ATOM 1948 O O . GLN A 1 237 ? -21.008 1.817 9.187 1.00 95.62 237 GLN A O 1
ATOM 1953 N N . LEU A 1 238 ? -22.924 2.290 8.124 1.00 95.50 238 LEU A N 1
ATOM 1954 C CA . LEU A 1 238 ? -23.008 3.649 8.651 1.00 95.50 238 LEU A CA 1
ATOM 1955 C C . LEU A 1 238 ? -23.189 3.615 10.175 1.00 95.50 238 LEU A C 1
ATOM 1957 O O . LEU A 1 238 ? -23.957 2.810 10.709 1.00 95.50 238 LEU A O 1
ATOM 1961 N N . ILE A 1 239 ? -22.474 4.492 10.874 1.00 93.06 239 ILE A N 1
ATOM 1962 C CA . ILE A 1 239 ? -22.730 4.796 12.280 1.00 93.06 239 ILE A CA 1
ATOM 1963 C C . ILE A 1 239 ? -23.903 5.768 12.330 1.00 93.06 239 ILE A C 1
ATOM 1965 O O . ILE A 1 239 ? -23.850 6.860 11.762 1.00 93.06 239 ILE A O 1
ATOM 1969 N N . THR A 1 240 ? -24.964 5.356 13.010 1.00 88.12 240 THR A N 1
ATOM 1970 C CA . THR A 1 240 ? -26.159 6.172 13.222 1.00 88.12 240 THR A CA 1
ATOM 1971 C C . THR A 1 240 ? -26.057 6.947 14.535 1.00 88.12 240 THR A C 1
ATOM 1973 O O . THR A 1 240 ? -25.194 6.673 15.366 1.00 88.12 240 THR A O 1
ATOM 1976 N N . GLU A 1 241 ? -26.948 7.917 14.745 1.00 80.44 241 GLU A N 1
ATOM 1977 C CA . GLU A 1 241 ? -27.041 8.625 16.029 1.00 80.44 241 GLU A CA 1
ATOM 1978 C C . GLU A 1 241 ? -27.362 7.663 17.184 1.00 80.44 241 GLU A C 1
ATOM 1980 O O . GLU A 1 241 ? -26.809 7.815 18.265 1.00 80.44 241 GLU A O 1
ATOM 1985 N N . GLU A 1 242 ? -28.173 6.623 16.953 1.00 79.00 242 GLU A N 1
ATOM 1986 C CA . GLU A 1 242 ? -28.509 5.611 17.970 1.00 79.00 242 GLU A CA 1
ATOM 1987 C C . GLU A 1 242 ? -27.280 4.845 18.479 1.00 79.00 242 GLU A C 1
ATOM 1989 O O . GLU A 1 242 ? -27.244 4.450 19.636 1.00 79.00 242 GLU A O 1
ATOM 1994 N N . ASP A 1 243 ? -26.243 4.684 17.652 1.00 77.25 243 ASP A 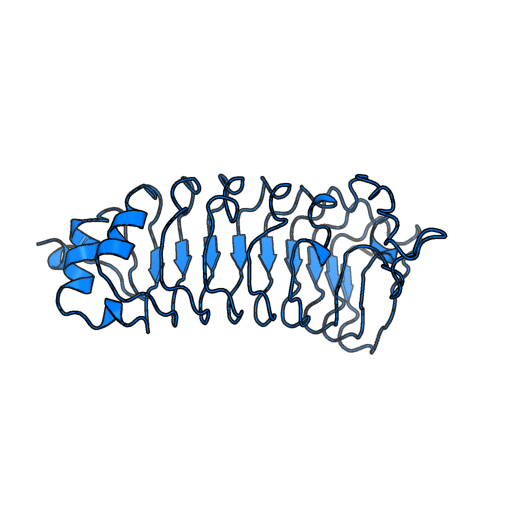N 1
ATOM 1995 C CA . ASP A 1 243 ? -24.992 4.032 18.056 1.00 77.25 243 ASP A CA 1
ATOM 1996 C C . ASP A 1 243 ? -24.139 4.896 19.012 1.00 77.25 243 ASP A C 1
ATOM 1998 O O . ASP A 1 243 ? -23.137 4.414 19.555 1.00 77.25 243 ASP A O 1
ATOM 2002 N N . ARG A 1 244 ? -24.478 6.185 19.171 1.00 77.31 244 ARG A N 1
ATOM 2003 C CA . ARG A 1 244 ? -23.724 7.177 19.958 1.00 77.31 244 ARG A CA 1
ATOM 2004 C C . ARG A 1 244 ? -24.344 7.473 21.334 1.00 77.31 244 ARG A C 1
ATOM 2006 O O . ARG A 1 244 ? -23.713 8.196 22.108 1.00 77.31 244 ARG A O 1
ATOM 2013 N N . PHE A 1 245 ? -25.524 6.924 21.641 1.00 63.69 245 PHE A N 1
ATOM 2014 C CA . PHE A 1 245 ? -26.257 7.090 22.908 1.00 63.69 245 PHE A CA 1
ATOM 2015 C C . PHE A 1 245 ? -26.415 5.760 23.653 1.00 63.69 245 PHE A C 1
ATOM 2017 O O . PHE A 1 245 ? -26.494 5.811 24.902 1.00 63.69 245 PHE A O 1
#

Foldseek 3Di:
DAEAADEQVQDAADADDPVCLNYQYYAHEQYAYQEHCNCQPNQRHAYYHHHNYQHQENDDDDPDQDADVVRHRDPDPPPLAATNQNHAYYAHEQNQYADLLRHQCSNHQNYAEYHHANHAHAAQANCQSVLNHAYYAHHNYAHADYDLRRCVRPCNHAEYHHANYAYAAQANPLSVLNHQEYHHHQYAHADPVRVLNCLSNLNHAYYEHHNYNLVPDPCNQLSCCARVVNHQYYNNDGDDPVSND

Secondary structure (DSSP, 8-state):
--EEE-TTS--S--B--GGGTT--EEE-TTS--SB-TBTTT-TT--EEE-TTS---BSSPPPSSPPBPTTSPBP----------TT--EEE-TTS----HHHHTGGG-TT-SEEE-TTS------S-TT-TT--EEE--SS------TTTSTT-TT--EEE-TTS------S-TT-TT--EEE-TTS----HHHHHTTTT-TT--EEE-TTSGGGGSTTHHHHHHHH-TT--EETTEEPPGGGG-

=== Feature glossary ===
A reading guide for the features in this record.

Start from the sequence.

  · Sequence gives the chain of amino acids in standard one-letter code (A=alanine, C=cysteine, …, Y=tyrosine), read N→C. It is the only feature that is directly encoded by the gene; all structural features are derived from the folded form of this sequence.

Fold it, and you get atomic coordinates and the backbone conformation that goes with them.

  · Structure coordinates are given as an mmCIF _atom_site loop: one row per atom with element, residue name, chain id, sequence number, and x/y/z position in Å. Only the four main-chain atoms per residue are included here; side chains are omitted to keep the record compact.

  · Backbone dihedral angles. Every residue except chain termini has a φ (preceding-C → N → Cα → C) and a ψ (N → Cα → C → next-N). They are reported in degrees following the IUPAC sign convention. Secondary structure is essentially a statement about which (φ, ψ) basin each residue occupies.

  · Eight-state secondary structure (DSSP): H is the canonical α-helix, G the tighter 3₁₀-helix, I the wider π-helix; E/B are β-structure, T and S are turns and bends, and '-' is everything else. DSSP derives these from the pattern of main-chain N–H···O=C hydrogen bonds, not from the sequence.

  · SS3 is a coarse helix/strand/coil call (letters a/b/c) made by the P-SEA algorithm from inter-Cα distances and dihedrals. It is less detailed than DSSP but needs only Cα positions.

Summarize the fold with a handful of shape descriptors and a per-residue structural alphabet.

  · Radius of gyration (Rg) is the root-mean-square distance of Cα atoms from their centroid — a single number for overall size and compactness. A globular domain of N residues has Rg ≈ 2.2·N^0.38 Å; an extended or disordered chain has a much larger Rg. The Cα contact count is the number of residue pairs whose Cα atoms are within 8 Å and are more than four positions apart in sequence — a standard proxy for tertiary packing density. The bounding box is the smallest axis-aligned box enclosing all Cα atoms.

  · 3Di is Foldseek's structural alphabet. Each residue is assigned one of twenty discrete states based on how its Cα sits relative to its spatial (not sequential) neighbors. Aligning 3Di strings finds structural homologs roughly as well as full 3D superposition, but orders of magnitude faster.

  · Solvent-accessible surface area (SASA) is the area in Å² traced out by the centre of a 1.4 Å probe sphere (a water molecule) rolled over the protein's van der Waals surface (Shrake–Rupley / Lee–Richards construction). Buried residues have near-zero SASA; fully exposed residues can exceed 200 Å². The total SASA scales roughly with the number of surface residues.

Ask how reliable the model is.

  · For AlphaFold models, the B-factor field carries pLDDT — the model's own estimate of local accuracy on a 0–100 scale. Regions with pLDDT<50 should be treated as essentially unmodeled; they often correspond to intrinsically disordered segments.

  · For experimental (PDB) structures, the B-factor (temperature factor) quantifies the positional spread of each atom in the crystal — a combination of thermal vibration and static disorder — in units of Å². High B-factors mark flexible loops or poorly resolved regions; low B-factors mark the rigid, well-ordered core.

  · Predicted Aligned Error (PAE) is an AlphaFold confidence matrix: entry (i, j) is the expected error in the position of residue j, in ångströms, when the prediction is superimposed on the true structure at residue i. Low PAE within a block of residues means that block is internally rigid and well-predicted; high PAE between two blocks means their relative placement is uncertain even if each block individually is confident.

Place it in context: what it resembles, what it is annotated as, and how it looks.

  · Structural nearest neighbors (via Foldseek easy-search vs the PDB). Reported per hit: target PDB id, E-value, and alignment TM-score. A TM-score above ~0.5 is the conventional threshold for 'same fold'.

  · Functional annotations link the protein to curated databases. InterPro entries identify conserved domains and families by matching the sequence against member-database signatures (Pfam, PROSITE, CDD, …). Gene Ontology (GO) terms describe molecular function, biological process, and cellular component in a controlled vocabulary. CATH places the structure in a hierarchical fold classification (Class/Architecture/Topology/Homologous-superfamily). The organism is the source species.

  · The contact map is a binary N×N matrix image: pixel (i, j) is dark where Cα_i and Cα_j are within 8 Å and |i−j|>4. Because the |i−j|>4 filter removes local helical contacts, off-diagonal stripes parallel to the main diagonal indicate parallel β-sheets; stripes perpendicular to it indicate antiparallel β-sheets. The Ramachandran plot scatters every residue's (φ, ψ) pair against the sterically allowed regions. The PAE heatmap renders the predicted-aligned-error matrix.

  · Six rendered views show the 3D structure from the faces of a cube — i.e. along ±x, ±y, ±z. Rendering representation is drawn randomly per protein from cartoon (secondary-structure ribbons), sticks (backbone bonds), or molecular surface; coloring is either N→C rainbow (blue at the N-terminus through red at the C-terminus) or one color per chain.